Protein AF-A0A168KGT4-F1 (afdb_monomer)

Mean predicted aligned error: 12.75 Å

Structure (mmCIF, N/CA/C/O backbone):
data_AF-A0A168KGT4-F1
#
_entry.id   AF-A0A168KGT4-F1
#
loop_
_atom_site.group_PDB
_atom_site.id
_atom_site.type_symbol
_atom_site.label_atom_id
_atom_site.label_alt_id
_atom_site.label_comp_id
_atom_site.label_asym_id
_atom_site.label_entity_id
_atom_site.label_seq_id
_atom_site.pdbx_PDB_ins_code
_atom_site.Cartn_x
_atom_site.Cartn_y
_atom_site.Cartn_z
_atom_site.occupancy
_atom_site.B_iso_or_equiv
_atom_site.auth_seq_id
_atom_site.auth_comp_id
_atom_site.auth_asym_id
_atom_site.auth_atom_id
_atom_site.pdbx_PDB_model_num
ATOM 1 N N . GLY A 1 1 ? -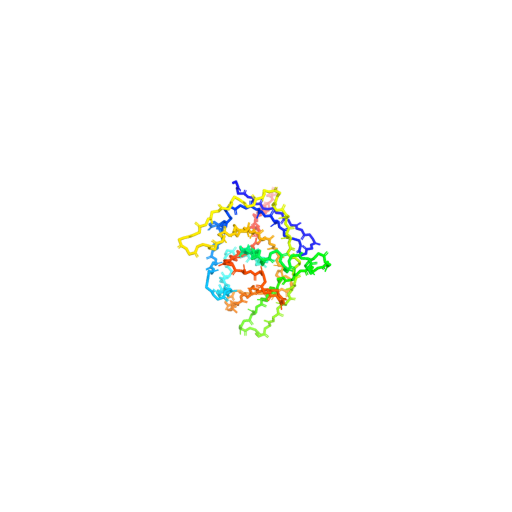4.868 10.288 -18.161 1.00 28.41 1 GLY A N 1
ATOM 2 C CA . GLY A 1 1 ? -6.297 10.058 -17.859 1.00 28.41 1 GLY A CA 1
ATOM 3 C C . GLY A 1 1 ? -6.396 9.292 -16.558 1.00 28.41 1 GLY A C 1
ATOM 4 O O . GLY A 1 1 ? -5.625 8.364 -16.376 1.00 28.41 1 GLY A O 1
ATOM 5 N N . ILE A 1 2 ? -7.259 9.715 -15.634 1.00 35.31 2 ILE A N 1
ATOM 6 C CA . ILE A 1 2 ? -7.333 9.161 -14.273 1.00 35.31 2 ILE A CA 1
ATOM 7 C C . ILE A 1 2 ? -8.289 7.963 -14.275 1.00 35.31 2 ILE A C 1
ATOM 9 O O . ILE A 1 2 ? -9.488 8.133 -14.490 1.00 35.31 2 ILE A O 1
ATOM 13 N N . LEU A 1 3 ? -7.768 6.758 -14.033 1.00 43.50 3 LEU A N 1
ATOM 14 C CA . LEU A 1 3 ? -8.582 5.555 -13.853 1.00 43.50 3 LEU A CA 1
ATOM 1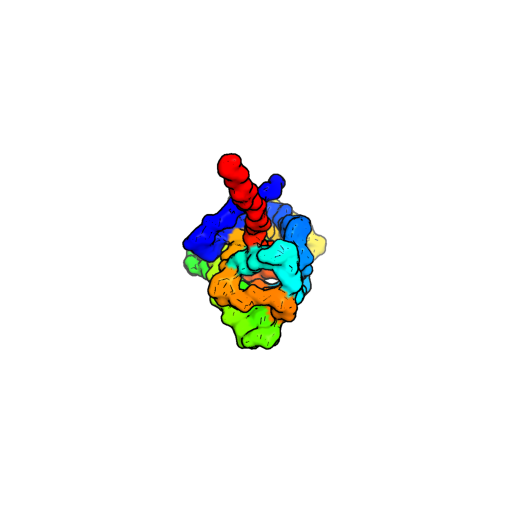5 C C . LEU A 1 3 ? -9.024 5.470 -12.382 1.00 43.50 3 LEU A C 1
ATOM 17 O O . LEU A 1 3 ? -8.272 5.017 -11.522 1.00 43.50 3 LEU A O 1
ATOM 21 N N . GLN A 1 4 ? -10.239 5.924 -12.073 1.00 39.28 4 GLN A N 1
ATOM 22 C CA . GLN A 1 4 ? -10.875 5.613 -10.792 1.00 39.28 4 GLN A CA 1
ATOM 23 C C . GLN A 1 4 ? -11.760 4.374 -10.951 1.00 39.28 4 GLN A C 1
ATOM 25 O O . GLN A 1 4 ? -12.562 4.308 -11.880 1.00 39.28 4 GLN A O 1
ATOM 30 N N . ARG A 1 5 ? -11.679 3.464 -9.967 1.00 40.59 5 ARG A N 1
ATOM 31 C CA . ARG A 1 5 ? -12.635 2.374 -9.689 1.00 40.59 5 ARG A CA 1
ATOM 32 C C . ARG A 1 5 ? -12.518 1.098 -10.549 1.00 40.59 5 ARG A C 1
ATOM 34 O O . ARG A 1 5 ? -13.159 0.972 -11.583 1.00 40.59 5 ARG A O 1
ATOM 41 N N . TRP A 1 6 ? -11.815 0.099 -10.008 1.00 46.12 6 TRP A N 1
ATOM 42 C CA . TRP A 1 6 ? -12.003 -1.329 -10.306 1.00 46.12 6 TRP A CA 1
ATOM 43 C C . TRP A 1 6 ? -11.806 -2.133 -9.018 1.00 46.12 6 TRP A C 1
ATOM 45 O O . TRP A 1 6 ? -10.828 -1.923 -8.307 1.00 46.12 6 TRP A O 1
ATOM 55 N N . THR A 1 7 ? -12.730 -3.044 -8.716 1.00 36.28 7 THR A N 1
ATOM 56 C CA . THR A 1 7 ? -12.598 -4.031 -7.635 1.00 36.28 7 THR A CA 1
ATOM 57 C C . THR A 1 7 ? -12.318 -5.387 -8.274 1.00 36.28 7 THR A C 1
ATOM 59 O O . THR A 1 7 ? -13.234 -6.025 -8.790 1.00 36.28 7 THR A O 1
ATOM 62 N N . SER A 1 8 ? -11.057 -5.815 -8.282 1.00 35.03 8 SER A N 1
ATOM 63 C CA . SER A 1 8 ? -10.691 -7.191 -8.629 1.00 35.03 8 SER A CA 1
ATOM 64 C C . SER A 1 8 ? -10.890 -8.077 -7.398 1.00 35.03 8 SER A C 1
ATOM 66 O O . SER A 1 8 ? -10.344 -7.797 -6.333 1.00 35.03 8 SER A O 1
ATOM 68 N N . CYS A 1 9 ? -11.655 -9.162 -7.529 1.00 34.50 9 CYS A N 1
ATOM 69 C CA . CYS A 1 9 ? -11.806 -10.213 -6.516 1.00 34.50 9 CYS A CA 1
ATOM 70 C C . CYS A 1 9 ? -10.576 -11.149 -6.465 1.00 34.50 9 CYS A C 1
ATOM 72 O O . CYS A 1 9 ? -10.699 -12.370 -6.495 1.00 34.50 9 CYS A O 1
ATOM 74 N N . GLY A 1 10 ? -9.381 -10.558 -6.405 1.00 42.78 10 GLY A N 1
ATOM 75 C CA . GLY A 1 10 ? -8.069 -11.206 -6.379 1.00 42.78 10 GLY A CA 1
ATOM 76 C C . GLY A 1 10 ? -6.956 -10.151 -6.356 1.00 42.78 10 GLY A C 1
ATOM 77 O O . GLY A 1 10 ? -7.215 -9.004 -6.722 1.00 42.78 10 GLY A O 1
ATOM 78 N N . PHE A 1 11 ? -5.732 -10.524 -5.954 1.00 45.66 11 PHE A N 1
ATOM 79 C CA . PHE A 1 11 ? -4.528 -9.664 -5.857 1.00 45.66 11 PHE A CA 1
ATOM 80 C C . PHE A 1 11 ? -4.029 -9.090 -7.211 1.00 45.66 11 PHE A C 1
ATOM 82 O O . PHE A 1 11 ? -2.839 -8.840 -7.388 1.00 45.66 11 PHE A O 1
ATOM 89 N N . GLY A 1 12 ? -4.908 -8.920 -8.198 1.00 50.56 12 GLY A N 1
ATOM 90 C CA . GLY A 1 12 ? -4.593 -8.360 -9.506 1.00 50.56 12 GLY A CA 1
ATOM 91 C C . GLY A 1 12 ? -4.523 -6.838 -9.450 1.00 50.56 12 GLY A C 1
ATOM 92 O O . GLY A 1 12 ? -5.447 -6.193 -8.951 1.00 50.56 12 GLY A O 1
ATOM 93 N N . GLY A 1 13 ? -3.430 -6.284 -9.974 1.00 54.69 13 GLY A N 1
ATOM 94 C CA . GLY A 1 13 ? -3.284 -4.854 -10.212 1.00 54.69 13 GLY A CA 1
ATOM 95 C C . GLY A 1 13 ? -3.145 -4.525 -11.690 1.00 54.69 13 GLY A C 1
ATOM 96 O O . GLY A 1 13 ? -2.983 -5.414 -12.525 1.00 54.69 13 GLY A O 1
ATOM 97 N N . ILE A 1 14 ? -3.262 -3.241 -12.016 1.00 62.56 14 ILE A N 1
ATOM 98 C CA . ILE A 1 14 ? -3.115 -2.747 -13.390 1.00 62.56 14 ILE A CA 1
ATOM 99 C C . ILE A 1 14 ? -1.656 -2.372 -13.620 1.00 62.56 14 ILE A C 1
ATOM 101 O O . ILE A 1 14 ? -1.075 -1.697 -12.774 1.00 62.56 14 ILE A O 1
ATOM 105 N N . TYR A 1 15 ? -1.119 -2.782 -14.770 1.00 57.25 15 TYR A N 1
ATOM 106 C CA . TYR A 1 15 ? 0.211 -2.414 -15.245 1.00 57.25 15 TYR A CA 1
ATOM 107 C C . TYR A 1 15 ? 0.095 -1.309 -16.292 1.00 57.25 15 TYR A C 1
ATOM 109 O O . TYR A 1 15 ? -0.607 -1.477 -17.291 1.00 57.25 15 TYR A O 1
ATOM 117 N N . LEU A 1 16 ? 0.777 -0.188 -16.069 1.00 61.66 16 LEU A N 1
ATOM 118 C CA . LEU A 1 16 ? 0.949 0.872 -17.067 1.00 61.66 16 LEU A CA 1
ATOM 119 C C . LEU A 1 16 ? 2.444 1.012 -17.368 1.00 61.66 16 LEU A C 1
ATOM 121 O O . LEU A 1 16 ? 3.238 1.026 -16.430 1.00 61.66 16 LEU A O 1
ATOM 125 N N . ASN A 1 17 ? 2.802 1.077 -18.653 1.00 54.50 17 ASN A N 1
ATOM 126 C CA . ASN A 1 17 ? 4.161 1.349 -19.136 1.00 54.50 17 ASN A CA 1
ATOM 127 C C . ASN A 1 17 ? 4.256 2.824 -19.585 1.00 54.50 17 ASN A C 1
ATOM 129 O O . ASN A 1 17 ? 3.316 3.321 -20.214 1.00 54.50 17 ASN A O 1
ATOM 133 N N . GLY A 1 18 ? 5.357 3.512 -19.264 1.00 57.22 18 GLY A N 1
ATOM 134 C CA . GLY A 1 18 ? 5.643 4.909 -19.633 1.00 57.22 18 GLY A CA 1
ATOM 135 C C . GLY A 1 18 ? 5.999 5.799 -18.432 1.00 57.22 18 GLY A C 1
ATOM 136 O O . GLY A 1 18 ? 6.270 5.284 -17.350 1.00 57.22 18 GLY A O 1
ATOM 137 N N . ASN A 1 19 ? 5.960 7.133 -18.595 1.00 62.28 19 ASN A N 1
ATOM 138 C CA . ASN A 1 19 ? 6.158 8.114 -17.507 1.00 62.28 19 ASN A CA 1
ATOM 139 C C . ASN A 1 19 ? 5.036 8.008 -16.461 1.00 62.28 19 ASN A C 1
ATOM 141 O O . ASN A 1 19 ? 4.062 8.765 -16.468 1.00 62.28 19 ASN A O 1
ATOM 145 N N . CYS A 1 20 ? 5.159 7.018 -15.586 1.00 68.94 20 CYS A N 1
ATOM 146 C CA . CYS A 1 20 ? 4.185 6.694 -14.566 1.00 68.94 20 CYS A CA 1
ATOM 147 C C . CYS A 1 20 ? 4.564 7.396 -13.264 1.00 68.94 20 CYS A C 1
ATOM 149 O O . CYS A 1 20 ? 5.592 7.081 -12.669 1.00 68.94 20 CYS A O 1
ATOM 151 N N . ASP A 1 21 ? 3.710 8.304 -12.798 1.00 80.56 21 ASP A N 1
ATOM 152 C CA . ASP A 1 21 ? 3.782 8.826 -11.434 1.00 80.56 21 ASP A CA 1
ATOM 153 C C . ASP A 1 21 ? 2.560 8.378 -10.623 1.00 80.56 21 ASP A C 1
ATOM 155 O O . ASP A 1 21 ? 1.505 8.029 -11.165 1.00 80.56 21 ASP A O 1
ATOM 159 N N . ILE A 1 22 ? 2.711 8.380 -9.302 1.00 84.31 22 ILE A N 1
ATOM 160 C CA . ILE A 1 22 ? 1.625 8.127 -8.365 1.00 84.31 22 ILE A CA 1
ATOM 161 C C . ILE A 1 22 ? 0.575 9.237 -8.520 1.00 84.31 22 ILE A C 1
ATOM 163 O O . ILE A 1 22 ? 0.912 10.414 -8.386 1.00 84.31 22 ILE A O 1
ATOM 167 N N . PRO A 1 23 ? -0.706 8.897 -8.753 1.00 84.50 23 PRO A N 1
ATOM 168 C CA . PRO A 1 23 ? -1.758 9.899 -8.858 1.00 84.50 23 PRO A CA 1
ATOM 169 C C . PRO A 1 23 ? -1.873 10.786 -7.606 1.00 84.50 23 PRO A C 1
ATOM 171 O O . PRO A 1 23 ? -1.800 10.298 -6.481 1.00 84.50 23 PRO A O 1
ATOM 174 N N . GLU A 1 24 ? -2.169 12.075 -7.782 1.00 85.62 24 GLU A N 1
ATOM 175 C CA . GLU A 1 24 ? -2.200 13.069 -6.687 1.00 85.62 24 GLU A CA 1
ATOM 176 C C . GLU A 1 24 ? -3.221 12.775 -5.568 1.00 85.62 24 GLU A C 1
ATOM 178 O O . GLU A 1 24 ? -3.125 13.304 -4.463 1.00 85.62 24 GLU A O 1
ATOM 183 N N . TRP A 1 25 ? -4.223 11.928 -5.823 1.00 84.94 25 TRP A N 1
ATOM 184 C CA . TRP A 1 25 ? -5.231 11.552 -4.824 1.00 84.94 25 TRP A CA 1
ATOM 185 C C . TRP A 1 25 ? -4.736 10.505 -3.805 1.00 84.94 25 TRP A C 1
ATOM 187 O O . TRP A 1 25 ? -5.430 10.221 -2.817 1.00 84.94 25 TRP A O 1
ATOM 197 N N . PHE A 1 26 ? -3.537 9.948 -4.003 1.00 89.12 26 PHE A N 1
ATOM 198 C CA . PHE A 1 26 ? -2.820 9.199 -2.975 1.00 89.12 26 PHE A CA 1
ATOM 199 C C . PHE A 1 26 ? -2.242 10.174 -1.950 1.00 89.12 26 PHE A C 1
ATOM 201 O O . PHE A 1 26 ? -1.383 10.992 -2.257 1.00 89.12 26 PHE A O 1
ATOM 208 N N . LYS A 1 27 ? -2.725 10.086 -0.709 1.00 88.75 27 LYS A N 1
ATOM 209 C CA . LYS A 1 27 ? -2.344 11.035 0.348 1.00 88.75 27 LYS A CA 1
ATOM 210 C C . LYS A 1 27 ? -1.032 10.682 1.031 1.00 88.75 27 LYS A C 1
ATOM 212 O O . LYS A 1 27 ? -0.353 11.566 1.538 1.00 88.75 27 LYS A O 1
ATOM 217 N N . PHE A 1 28 ? -0.711 9.396 1.088 1.00 90.06 28 PHE A N 1
ATOM 218 C CA . PHE A 1 28 ? 0.486 8.902 1.748 1.00 90.06 28 PHE A CA 1
ATOM 219 C C . PHE A 1 28 ? 1.421 8.384 0.673 1.00 90.06 28 PHE A C 1
ATOM 221 O O . PHE A 1 28 ? 1.133 7.361 0.062 1.00 90.06 28 PHE A O 1
ATOM 228 N N . VAL A 1 29 ? 2.500 9.109 0.409 1.00 89.75 29 VAL A N 1
ATOM 229 C CA . VAL A 1 29 ? 3.444 8.783 -0.658 1.00 89.75 29 VAL A CA 1
ATOM 230 C C . VAL A 1 29 ? 4.849 8.786 -0.081 1.00 89.75 29 VAL A C 1
ATOM 232 O O . VAL A 1 29 ? 5.187 9.674 0.698 1.00 89.75 29 VAL A O 1
ATOM 235 N N . SER A 1 30 ? 5.642 7.786 -0.448 1.00 89.44 30 SER A N 1
ATOM 236 C CA . SER A 1 30 ? 7.062 7.712 -0.124 1.00 89.44 30 SER A CA 1
ATOM 237 C C . SER A 1 30 ? 7.855 7.265 -1.345 1.00 89.44 30 SER A C 1
ATOM 239 O O . SER A 1 30 ? 7.508 6.280 -2.001 1.00 89.44 30 SER A O 1
ATOM 241 N N . ASP A 1 31 ? 8.914 8.000 -1.638 1.00 83.44 31 ASP A N 1
ATOM 242 C CA . ASP A 1 31 ? 9.976 7.700 -2.598 1.00 83.44 31 ASP A CA 1
ATOM 243 C C . ASP A 1 31 ? 11.288 7.293 -1.896 1.00 83.44 31 ASP A C 1
ATOM 245 O O . ASP A 1 31 ? 12.279 6.988 -2.555 1.00 83.44 31 ASP A O 1
ATOM 249 N N . VAL A 1 32 ? 11.284 7.230 -0.557 1.00 73.44 32 VAL A N 1
ATOM 250 C CA . VAL A 1 32 ? 12.439 6.884 0.281 1.00 73.44 32 VAL A CA 1
ATOM 251 C C . VAL A 1 32 ? 12.187 5.557 1.007 1.00 73.44 32 VAL A C 1
ATOM 253 O O . VAL A 1 32 ? 11.101 5.299 1.533 1.00 73.44 32 VAL A O 1
ATOM 256 N N . ASP A 1 33 ? 13.194 4.679 1.010 1.00 75.88 33 ASP A N 1
ATOM 257 C CA . ASP A 1 33 ? 13.241 3.387 1.723 1.00 75.88 33 ASP A CA 1
ATOM 258 C C . ASP A 1 33 ? 12.129 2.371 1.395 1.00 75.88 33 ASP A C 1
ATOM 260 O O . ASP A 1 33 ? 12.036 1.317 2.026 1.00 75.88 33 ASP A O 1
ATOM 264 N N . ASN A 1 34 ? 11.289 2.654 0.395 1.00 85.19 34 ASN A N 1
ATOM 265 C CA . ASN A 1 34 ? 10.111 1.868 0.015 1.00 85.19 34 ASN A CA 1
ATOM 266 C C . ASN A 1 34 ? 9.110 1.617 1.155 1.00 85.19 34 ASN A C 1
ATOM 268 O O . ASN A 1 34 ? 8.330 0.656 1.114 1.00 85.19 34 ASN A O 1
ATOM 272 N N . ILE A 1 35 ? 9.135 2.468 2.183 1.00 93.31 35 ILE A N 1
ATOM 273 C CA . ILE A 1 35 ? 8.243 2.375 3.332 1.00 93.31 35 ILE A CA 1
ATOM 274 C C . ILE A 1 35 ? 7.335 3.602 3.362 1.00 93.31 35 ILE A C 1
ATOM 276 O O . ILE A 1 35 ? 7.798 4.739 3.363 1.00 93.31 35 ILE A O 1
ATOM 280 N N . VAL A 1 36 ? 6.030 3.367 3.468 1.00 95.56 36 VAL A N 1
ATOM 281 C CA . VAL A 1 36 ? 5.026 4.394 3.762 1.00 95.56 36 VAL A CA 1
ATOM 282 C C . VAL A 1 36 ? 4.579 4.240 5.214 1.00 95.56 36 VAL A C 1
ATOM 284 O O . VAL A 1 36 ? 4.083 3.178 5.594 1.00 95.56 36 VAL A O 1
ATOM 287 N N . LEU A 1 37 ? 4.735 5.288 6.028 1.00 95.88 37 LEU A N 1
ATOM 288 C CA . LEU A 1 37 ? 4.184 5.362 7.386 1.00 95.88 37 LEU A CA 1
ATOM 289 C C . LEU A 1 37 ? 3.005 6.329 7.438 1.00 95.88 37 LEU A C 1
ATOM 291 O O . LEU A 1 37 ? 3.084 7.439 6.917 1.00 95.88 37 LEU A O 1
ATOM 295 N N . PHE A 1 38 ? 1.945 5.935 8.136 1.00 95.81 38 PHE A N 1
ATOM 296 C CA . PHE A 1 38 ? 0.826 6.822 8.432 1.00 95.81 38 PHE A CA 1
ATOM 297 C C . PHE A 1 38 ? 0.076 6.396 9.695 1.00 95.81 38 PHE A C 1
ATOM 299 O O . PHE A 1 38 ? 0.208 5.272 10.178 1.00 95.81 38 PHE A O 1
ATOM 306 N N . GLU A 1 39 ? -0.730 7.310 10.224 1.00 96.31 39 GLU A N 1
ATOM 307 C CA . GLU A 1 39 ? -1.742 7.006 11.231 1.00 96.31 39 GLU A CA 1
ATOM 308 C C . GLU A 1 39 ? -3.114 6.985 10.557 1.00 96.31 39 GLU A C 1
ATOM 310 O O . GLU A 1 39 ? -3.433 7.865 9.753 1.00 96.31 39 GLU A O 1
ATOM 315 N N . VAL A 1 40 ? -3.925 5.968 10.854 1.00 93.88 40 VAL A N 1
ATOM 316 C CA . VAL A 1 40 ? -5.290 5.882 10.329 1.00 93.88 40 VAL A CA 1
ATOM 317 C C . VAL A 1 40 ? -6.110 7.025 10.936 1.00 93.88 40 VAL A C 1
ATOM 319 O O . VAL A 1 40 ? -6.261 7.065 12.159 1.00 93.88 40 VAL A O 1
ATOM 322 N N . PRO A 1 41 ? -6.686 7.937 10.131 1.00 90.75 41 PRO A N 1
ATOM 323 C CA . PRO A 1 41 ? -7.518 9.011 10.655 1.00 90.75 41 PRO A CA 1
ATOM 324 C C . PRO A 1 41 ? -8.661 8.462 11.514 1.00 90.75 41 PRO A C 1
ATOM 326 O O . PRO A 1 41 ? -9.288 7.456 11.165 1.00 90.75 41 PRO A O 1
ATOM 329 N N . GLN A 1 42 ? -8.959 9.128 12.630 1.00 83.81 42 GLN A N 1
ATOM 330 C CA . GLN A 1 42 ? -10.150 8.814 13.422 1.00 83.81 42 GLN A CA 1
ATOM 331 C C . GLN A 1 42 ? -11.402 8.958 12.546 1.00 83.81 42 GLN A C 1
ATOM 333 O O . GLN A 1 42 ? -11.450 9.868 11.717 1.00 83.81 42 GLN A O 1
ATOM 338 N N . ARG A 1 43 ? -12.374 8.037 12.706 1.00 67.12 43 ARG A N 1
ATOM 339 C CA . ARG A 1 43 ? -13.595 7.895 11.880 1.00 67.12 43 ARG A CA 1
ATOM 340 C C . ARG A 1 43 ? -14.049 9.236 11.297 1.00 67.12 43 ARG A C 1
ATOM 342 O O . ARG A 1 43 ? -14.626 10.070 11.994 1.00 67.12 43 ARG A O 1
ATOM 349 N N . ILE A 1 44 ? -13.810 9.429 10.002 1.00 64.69 44 ILE A N 1
ATOM 350 C CA . ILE A 1 44 ? -14.231 10.642 9.309 1.00 64.69 44 ILE A CA 1
ATOM 351 C C . ILE A 1 44 ? -15.725 10.490 9.020 1.00 64.69 44 ILE A C 1
ATOM 353 O O . ILE A 1 44 ? -16.121 9.690 8.176 1.00 64.69 44 ILE A O 1
ATOM 357 N N . MET A 1 45 ? -16.565 11.264 9.712 1.00 62.03 45 MET A N 1
ATOM 358 C CA . MET A 1 45 ? -18.008 11.356 9.431 1.00 62.03 45 MET A CA 1
ATOM 359 C C . MET A 1 45 ? -18.774 10.023 9.556 1.00 62.03 45 MET A C 1
ATOM 361 O O . MET A 1 45 ? -19.639 9.733 8.735 1.00 62.03 45 MET A O 1
ATOM 365 N N . GLY A 1 46 ? -18.440 9.188 10.547 1.00 70.50 46 GLY A N 1
ATOM 366 C CA . GLY A 1 46 ? -19.153 7.923 10.791 1.00 70.50 46 GLY A CA 1
ATOM 367 C C . GLY A 1 46 ? -18.910 6.826 9.747 1.00 70.50 46 GLY A C 1
ATOM 368 O O . GLY A 1 46 ? -19.624 5.829 9.755 1.00 70.50 46 GLY A O 1
ATOM 369 N N . ARG A 1 47 ? -17.916 6.998 8.870 1.00 81.06 47 ARG A N 1
ATOM 370 C CA . ARG A 1 47 ? -17.561 6.031 7.826 1.00 81.06 47 ARG A CA 1
ATOM 371 C C . ARG A 1 47 ? -16.600 4.966 8.314 1.00 81.06 47 ARG A C 1
ATOM 373 O O . ARG A 1 47 ? -15.667 5.268 9.063 1.00 81.06 47 ARG A O 1
ATOM 380 N N . ASP A 1 48 ? -16.784 3.745 7.831 1.00 85.75 48 ASP A N 1
ATOM 381 C CA . ASP A 1 48 ? -15.881 2.637 8.112 1.00 85.75 48 ASP A CA 1
ATOM 382 C C . ASP A 1 48 ? -14.827 2.488 7.016 1.00 85.75 48 ASP A C 1
ATOM 384 O O . ASP A 1 48 ? -15.110 2.568 5.816 1.00 85.75 48 ASP A O 1
ATOM 388 N N . LEU A 1 49 ? -13.583 2.253 7.441 1.00 90.81 49 LEU A N 1
ATOM 389 C CA . LEU A 1 49 ? -12.485 1.939 6.535 1.00 90.81 49 LEU A CA 1
ATOM 390 C C . LEU A 1 49 ? -12.758 0.569 5.905 1.00 90.81 49 LEU A C 1
ATOM 392 O O . LEU A 1 49 ? -12.855 -0.437 6.610 1.00 90.81 49 LEU A O 1
ATOM 396 N N . LYS A 1 50 ? -12.865 0.530 4.579 1.00 92.56 50 LYS A N 1
ATOM 397 C CA . LYS A 1 50 ? -13.104 -0.682 3.785 1.00 92.56 50 LYS A CA 1
ATOM 398 C C . LYS A 1 50 ? -11.830 -1.312 3.261 1.00 92.56 50 LYS A C 1
ATOM 400 O O . LYS A 1 50 ? -11.812 -2.516 3.029 1.00 92.56 50 LYS A O 1
ATOM 405 N N . GLY A 1 51 ? -10.756 -0.547 3.122 1.00 93.12 51 GLY A N 1
ATOM 406 C CA . GLY A 1 51 ? -9.486 -1.097 2.680 1.00 93.12 51 GLY A CA 1
ATOM 407 C C . GLY A 1 51 ? -8.435 -0.045 2.405 1.00 93.12 51 GLY A C 1
ATOM 408 O O . GLY A 1 51 ? -8.619 1.142 2.673 1.00 93.12 51 GLY A O 1
ATOM 409 N N . LEU A 1 52 ? -7.327 -0.515 1.852 1.00 94.31 52 LEU A N 1
ATOM 410 C CA . LEU A 1 52 ? -6.239 0.311 1.361 1.00 94.31 52 LEU A CA 1
ATOM 411 C C . LEU A 1 52 ? -6.067 0.056 -0.131 1.00 94.31 52 LEU A C 1
ATOM 413 O O . LEU A 1 52 ? -5.918 -1.094 -0.543 1.00 94.31 52 LEU A O 1
ATOM 417 N N . THR A 1 53 ? -6.039 1.121 -0.922 1.00 93.69 53 THR A N 1
ATOM 418 C CA . THR A 1 53 ? -5.516 1.074 -2.287 1.00 93.69 53 THR A CA 1
ATOM 419 C C . THR A 1 53 ? -4.027 1.385 -2.215 1.00 93.69 53 THR A C 1
ATOM 421 O O . THR A 1 53 ? -3.634 2.430 -1.695 1.00 93.69 53 THR A O 1
ATOM 424 N N . ILE A 1 54 ? -3.197 0.471 -2.708 1.00 92.69 54 ILE A N 1
ATOM 425 C CA . ILE A 1 54 ? -1.742 0.608 -2.777 1.00 92.69 54 ILE A CA 1
ATOM 426 C C . ILE A 1 54 ? -1.368 0.766 -4.244 1.00 92.69 54 ILE A C 1
ATOM 428 O O . ILE A 1 54 ? -1.859 0.031 -5.098 1.00 92.69 54 ILE A O 1
ATOM 432 N N . CYS A 1 55 ? -0.497 1.723 -4.525 1.00 91.44 55 CYS A N 1
ATOM 433 C CA . CYS A 1 55 ? 0.054 1.969 -5.844 1.00 91.44 55 CYS A CA 1
ATOM 434 C C . CYS A 1 55 ? 1.565 2.118 -5.722 1.00 91.44 55 CYS A C 1
ATOM 436 O O . CYS A 1 55 ? 2.028 2.749 -4.779 1.00 91.44 55 CYS A O 1
ATOM 438 N N . PHE A 1 56 ? 2.349 1.542 -6.621 1.00 90.38 56 PHE A N 1
ATOM 439 C CA . PHE A 1 56 ? 3.788 1.765 -6.616 1.00 90.38 56 PHE A CA 1
ATOM 440 C C . PHE A 1 56 ? 4.368 1.743 -8.024 1.00 90.38 56 PHE A C 1
ATOM 442 O O . PHE A 1 56 ? 3.890 1.029 -8.904 1.00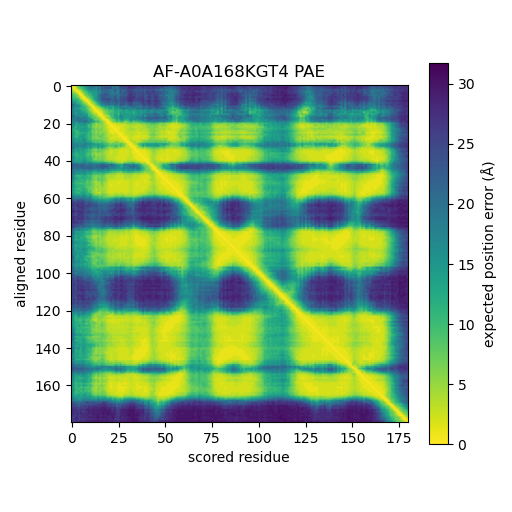 90.38 56 PHE A O 1
ATOM 449 N N . VAL A 1 57 ? 5.412 2.543 -8.211 1.00 87.94 57 VAL A N 1
ATOM 450 C CA . VAL A 1 57 ? 6.233 2.582 -9.418 1.00 87.94 57 VAL A CA 1
ATOM 451 C C . VAL A 1 57 ? 7.447 1.696 -9.190 1.00 87.94 57 VAL A C 1
ATOM 453 O O . VAL A 1 57 ? 8.111 1.805 -8.154 1.00 87.94 57 VAL A O 1
ATOM 456 N N . TYR A 1 58 ? 7.751 0.839 -10.155 1.00 84.69 58 TYR A N 1
ATOM 457 C CA . TYR A 1 58 ? 8.966 0.038 -10.171 1.00 84.69 58 TYR A CA 1
ATOM 458 C C . TYR A 1 58 ? 9.637 0.101 -11.541 1.00 84.69 58 TYR A C 1
ATOM 460 O O . TYR A 1 58 ? 8.967 0.288 -12.554 1.00 84.69 58 TYR A O 1
ATOM 468 N N . SER A 1 59 ? 10.957 -0.051 -11.566 1.00 79.62 59 SER A N 1
ATOM 469 C CA . SER A 1 59 ? 11.723 -0.216 -12.798 1.00 79.62 59 SER A CA 1
ATOM 470 C C . SER A 1 59 ? 12.351 -1.598 -12.867 1.00 79.62 59 SER A C 1
ATOM 472 O O . SER A 1 59 ? 12.606 -2.234 -11.834 1.00 79.62 59 SER A O 1
ATOM 474 N N . ARG A 1 60 ? 12.604 -2.052 -14.095 1.00 73.44 60 ARG A N 1
ATOM 475 C CA . ARG A 1 60 ? 13.435 -3.224 -14.364 1.00 73.44 60 ARG A CA 1
ATOM 476 C C . ARG A 1 60 ? 14.785 -2.765 -14.913 1.00 73.44 60 ARG A C 1
ATOM 478 O O . ARG A 1 60 ? 14.821 -2.002 -15.869 1.00 73.44 60 ARG A O 1
ATOM 485 N N . PHE A 1 61 ? 15.875 -3.240 -14.321 1.00 65.94 61 PHE A N 1
ATOM 486 C CA . PHE A 1 61 ? 17.207 -3.118 -14.905 1.00 65.94 61 PHE A CA 1
ATOM 487 C C . PHE A 1 61 ? 17.356 -4.171 -16.001 1.00 65.94 61 PHE A C 1
ATOM 489 O O . PHE A 1 61 ? 17.171 -5.362 -15.745 1.00 65.94 61 PHE A O 1
ATOM 496 N N . SER A 1 62 ? 17.689 -3.732 -17.214 1.00 56.00 62 SER A N 1
ATOM 497 C CA . SER A 1 62 ? 18.187 -4.624 -18.256 1.00 56.00 62 SER A CA 1
ATOM 498 C C . SER A 1 62 ? 19.639 -4.941 -17.913 1.00 56.00 62 SER A C 1
ATOM 500 O O . SER A 1 62 ? 20.537 -4.135 -18.135 1.00 56.00 62 SER A O 1
ATOM 502 N N . THR A 1 63 ? 19.891 -6.075 -17.266 1.00 51.22 63 THR A N 1
ATOM 503 C CA . THR A 1 63 ? 21.262 -6.564 -17.130 1.00 51.22 63 THR A CA 1
ATOM 504 C C . THR A 1 63 ? 21.779 -6.929 -18.523 1.00 51.22 63 THR A C 1
ATOM 506 O O . THR A 1 63 ? 21.051 -7.559 -19.291 1.00 51.22 63 THR A O 1
ATOM 509 N N . SER A 1 64 ? 23.020 -6.526 -18.832 1.00 52.00 64 SER A N 1
ATOM 510 C CA . SER A 1 64 ? 23.791 -6.851 -20.047 1.00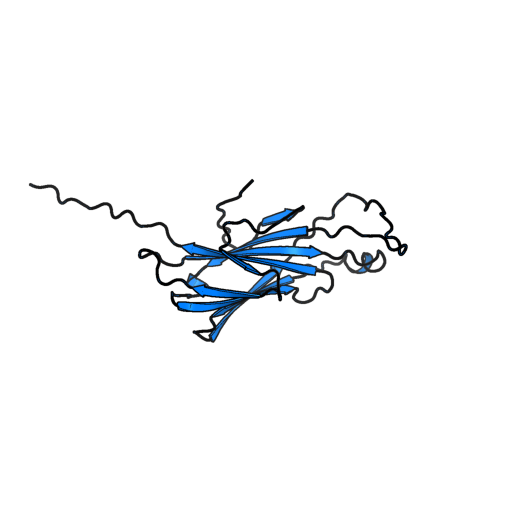 52.00 64 SER A CA 1
ATOM 511 C C . SER A 1 64 ? 23.355 -8.160 -20.724 1.00 52.00 64 SER A C 1
ATOM 513 O O . SER A 1 64 ? 23.116 -9.167 -20.052 1.00 52.00 64 SER A O 1
ATOM 515 N N . SER A 1 65 ? 23.313 -8.156 -22.061 1.00 52.72 65 SER A N 1
ATOM 516 C CA . SER A 1 65 ? 22.881 -9.249 -22.954 1.00 52.72 65 SER A CA 1
ATOM 517 C C . SER A 1 65 ? 23.378 -10.663 -22.593 1.00 52.72 65 SER A C 1
ATOM 519 O O . SER A 1 65 ? 22.748 -11.645 -22.989 1.00 52.72 65 SER A O 1
ATOM 521 N N . TYR A 1 66 ? 24.442 -10.787 -21.793 1.00 46.44 66 TYR A N 1
ATOM 522 C CA . TYR A 1 66 ? 24.948 -12.043 -21.239 1.00 46.44 66 TYR A CA 1
ATOM 523 C C . TYR A 1 66 ? 24.024 -12.703 -20.189 1.00 46.44 66 TYR A C 1
ATOM 525 O O . TYR A 1 66 ? 23.909 -13.926 -20.157 1.00 46.44 66 TYR A O 1
ATOM 533 N N . TRP A 1 67 ? 23.311 -11.925 -19.365 1.00 48.41 67 TRP A N 1
ATOM 534 C CA . TRP A 1 67 ? 22.352 -12.440 -18.367 1.00 48.41 67 TRP A CA 1
ATOM 535 C C . TRP A 1 67 ? 20.934 -12.609 -18.928 1.00 48.41 67 TRP A C 1
ATOM 537 O O . TRP A 1 67 ? 20.152 -13.414 -18.422 1.00 48.41 67 TRP A O 1
ATOM 547 N N . ARG A 1 68 ? 20.634 -11.945 -20.052 1.00 45.81 68 ARG A N 1
ATOM 548 C CA . ARG A 1 68 ? 19.354 -12.040 -20.773 1.00 45.81 68 ARG A CA 1
ATOM 549 C C . ARG A 1 68 ? 19.025 -13.464 -21.254 1.00 45.81 68 ARG A C 1
ATOM 551 O O . ARG A 1 68 ? 17.853 -13.784 -21.437 1.00 45.81 68 ARG A O 1
ATOM 558 N N . TYR A 1 69 ? 20.033 -14.324 -21.432 1.00 45.34 69 TYR A N 1
ATOM 559 C CA . TYR A 1 69 ? 19.853 -15.735 -21.808 1.00 45.34 69 TYR A CA 1
ATOM 560 C C . TYR A 1 69 ? 19.493 -16.660 -20.635 1.00 45.34 69 TYR A C 1
ATOM 562 O O . TYR A 1 69 ? 18.846 -17.677 -20.865 1.00 45.34 69 TYR A O 1
ATOM 570 N N . LEU A 1 70 ? 19.855 -16.314 -19.394 1.00 49.34 70 LEU A N 1
ATOM 571 C CA . LEU A 1 70 ? 19.492 -17.092 -18.199 1.00 49.34 70 LEU A CA 1
ATOM 572 C C . LEU A 1 70 ? 18.104 -16.705 -17.647 1.00 49.34 70 LEU A C 1
ATOM 574 O O . LEU A 1 70 ? 17.472 -17.495 -16.957 1.00 49.34 70 LEU A O 1
ATOM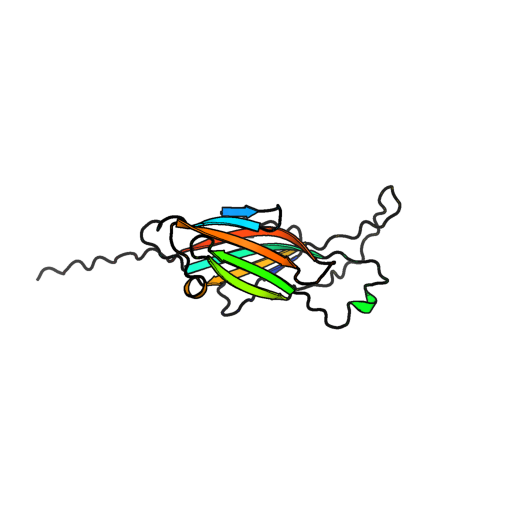 578 N N . GLU A 1 71 ? 17.601 -15.512 -17.981 1.00 52.06 71 GLU A N 1
ATOM 579 C CA . GLU A 1 71 ? 16.325 -14.956 -17.490 1.00 52.06 71 GLU A CA 1
ATOM 580 C C . GLU A 1 71 ? 15.070 -15.390 -18.283 1.00 52.06 71 GLU A C 1
ATOM 582 O O . GLU A 1 71 ? 13.957 -14.977 -17.954 1.00 52.06 71 GLU A O 1
ATOM 587 N N . LEU A 1 72 ? 15.213 -16.200 -19.339 1.00 48.06 72 LEU A N 1
ATOM 588 C CA . LEU A 1 72 ? 14.087 -16.658 -20.175 1.00 48.06 72 LEU A CA 1
ATOM 589 C C . LEU A 1 72 ? 13.361 -17.894 -19.624 1.00 48.06 72 LEU A C 1
ATOM 591 O O . LEU A 1 72 ? 12.289 -18.233 -20.124 1.00 48.06 72 LEU A O 1
ATOM 595 N N . GLU A 1 73 ? 13.899 -18.537 -18.591 1.00 45.16 73 GLU A N 1
ATOM 596 C CA . GLU A 1 73 ? 13.238 -19.642 -17.899 1.00 45.16 73 GLU A CA 1
ATOM 597 C C . GLU A 1 73 ? 12.426 -19.084 -16.719 1.00 45.16 73 GLU A C 1
ATOM 599 O O . GLU A 1 73 ? 12.917 -18.954 -15.602 1.00 45.16 73 GLU A O 1
ATOM 604 N N . ASP A 1 74 ? 11.183 -18.679 -16.999 1.00 49.00 74 ASP A N 1
ATOM 605 C CA . ASP A 1 74 ? 10.057 -18.571 -16.054 1.00 49.00 74 ASP A CA 1
ATOM 606 C C . ASP A 1 74 ? 10.274 -17.826 -14.721 1.00 49.00 74 ASP A C 1
ATOM 608 O O . ASP A 1 74 ? 9.508 -18.016 -13.769 1.00 49.00 74 ASP A O 1
ATOM 612 N N . SER A 1 75 ? 11.256 -16.926 -14.628 1.00 51.81 75 SER A N 1
ATOM 613 C CA . SER A 1 75 ? 11.482 -16.113 -13.430 1.00 51.81 75 SER A CA 1
ATOM 614 C C . SER A 1 75 ? 10.423 -15.008 -13.329 1.00 51.81 75 SER A C 1
ATOM 616 O O . SER A 1 75 ? 10.654 -13.827 -13.583 1.00 51.81 75 SER A O 1
ATOM 618 N N . GLN A 1 76 ? 9.213 -15.409 -12.929 1.00 56.53 76 GLN A N 1
ATOM 619 C CA . GLN A 1 76 ? 8.179 -14.535 -12.385 1.00 56.53 76 GLN A CA 1
ATOM 620 C C . GLN A 1 76 ? 8.697 -13.984 -11.061 1.00 56.53 76 GLN A C 1
ATOM 622 O O . GLN A 1 76 ? 8.408 -14.510 -9.985 1.00 56.53 76 GLN A O 1
ATOM 627 N N . GLY A 1 77 ? 9.537 -12.957 -11.127 1.00 66.69 77 GLY A N 1
ATOM 628 C CA . GLY A 1 77 ? 9.991 -12.323 -9.910 1.00 66.69 77 GLY A CA 1
ATOM 629 C C . GLY A 1 77 ? 8.797 -11.743 -9.142 1.00 66.69 77 GLY A C 1
ATOM 630 O O . GLY A 1 77 ? 7.765 -11.360 -9.708 1.00 66.69 77 GLY A O 1
ATOM 631 N N . LEU A 1 78 ? 8.934 -11.725 -7.821 1.00 79.75 78 LEU A N 1
ATOM 632 C CA . LEU A 1 78 ? 7.870 -11.324 -6.914 1.00 79.75 78 LEU A CA 1
ATOM 633 C C . LEU A 1 78 ? 8.209 -9.989 -6.257 1.00 79.75 78 LEU A C 1
ATOM 635 O O . LEU A 1 78 ? 9.345 -9.753 -5.839 1.00 79.75 78 LEU A O 1
ATOM 639 N N . ILE A 1 79 ? 7.200 -9.136 -6.125 1.00 85.44 79 ILE A N 1
ATOM 640 C CA . ILE A 1 79 ? 7.239 -7.961 -5.257 1.00 85.44 79 ILE A CA 1
ATOM 641 C C . ILE A 1 79 ? 6.405 -8.287 -4.021 1.00 85.44 79 ILE A C 1
ATOM 643 O O . ILE A 1 79 ? 5.212 -8.586 -4.111 1.00 85.44 79 ILE A O 1
ATOM 647 N N . GLY A 1 80 ? 7.055 -8.263 -2.863 1.00 89.38 80 GLY A N 1
ATOM 648 C CA . GLY A 1 80 ? 6.424 -8.413 -1.563 1.00 89.38 80 GLY A CA 1
ATOM 649 C C . GLY A 1 80 ? 5.811 -7.095 -1.097 1.00 89.38 80 GLY A C 1
ATOM 650 O O . GLY A 1 80 ? 6.447 -6.042 -1.150 1.00 89.38 80 GLY A O 1
ATOM 651 N N . ILE A 1 81 ? 4.580 -7.165 -0.594 1.00 92.06 81 ILE A N 1
ATOM 652 C CA . ILE A 1 81 ? 3.877 -6.074 0.082 1.00 92.06 81 ILE A CA 1
ATOM 653 C C . ILE A 1 81 ? 3.620 -6.520 1.520 1.00 92.06 81 ILE A C 1
ATOM 655 O O . ILE A 1 81 ? 2.938 -7.519 1.770 1.00 92.06 81 ILE A O 1
ATOM 659 N N . ILE A 1 82 ? 4.160 -5.769 2.477 1.00 94.38 82 ILE A N 1
ATOM 660 C CA . ILE A 1 82 ? 4.006 -6.035 3.906 1.00 94.38 82 ILE A CA 1
ATOM 661 C C . ILE A 1 82 ? 3.292 -4.854 4.548 1.00 94.38 82 ILE A C 1
ATOM 663 O O . ILE A 1 82 ? 3.863 -3.771 4.651 1.00 94.38 82 ILE A O 1
ATOM 667 N N . VAL A 1 83 ? 2.071 -5.078 5.033 1.00 96.50 83 VAL A N 1
ATOM 668 C CA . VAL A 1 83 ? 1.305 -4.096 5.811 1.00 96.50 83 VAL A CA 1
ATOM 669 C C . VAL A 1 83 ? 1.407 -4.461 7.284 1.00 96.50 83 VAL A C 1
ATOM 671 O O . VAL A 1 83 ? 0.975 -5.541 7.678 1.00 96.50 83 VAL A O 1
ATOM 674 N N . ARG A 1 84 ? 1.967 -3.576 8.108 1.00 97.50 84 ARG A N 1
ATOM 675 C CA . ARG A 1 84 ? 2.101 -3.760 9.557 1.00 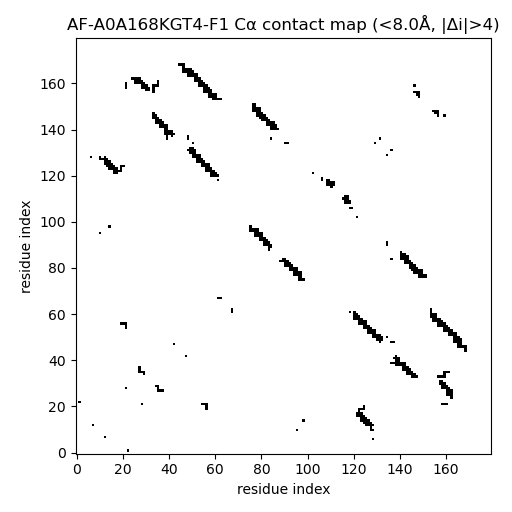97.50 84 ARG A CA 1
ATOM 676 C C . ARG A 1 84 ? 1.239 -2.756 10.297 1.00 97.50 84 ARG A C 1
ATOM 678 O O . ARG A 1 84 ? 1.351 -1.557 10.067 1.00 97.50 84 ARG A O 1
ATOM 685 N N . ASN A 1 85 ? 0.444 -3.241 11.238 1.00 97.25 85 ASN A N 1
ATOM 686 C CA . ASN A 1 85 ? -0.154 -2.408 12.267 1.00 97.25 85 ASN A CA 1
ATOM 687 C C . ASN A 1 85 ? 0.791 -2.394 13.472 1.00 97.25 85 ASN A C 1
ATOM 689 O O . ASN A 1 85 ? 0.918 -3.385 14.190 1.00 97.25 85 ASN A O 1
ATOM 693 N N . LEU A 1 86 ? 1.470 -1.272 13.676 1.00 97.12 86 LEU A N 1
ATOM 694 C CA . LEU A 1 86 ? 2.460 -1.090 14.734 1.00 97.12 86 LEU A CA 1
ATOM 695 C C . LEU A 1 86 ? 1.805 -0.958 16.113 1.00 97.12 86 LEU A C 1
ATOM 697 O O . LEU A 1 86 ? 2.403 -1.362 17.106 1.00 97.12 86 LEU A O 1
ATOM 701 N N . THR A 1 87 ? 0.574 -0.440 16.178 1.00 96.75 87 THR A N 1
ATOM 702 C CA . THR A 1 87 ? -0.197 -0.333 17.426 1.00 96.75 87 THR A CA 1
ATOM 703 C C . THR A 1 87 ? -0.623 -1.711 17.931 1.00 96.75 87 THR A C 1
ATOM 705 O O . THR A 1 87 ? -0.462 -2.021 19.108 1.00 96.75 87 THR A O 1
ATOM 708 N N . LYS A 1 88 ? -1.143 -2.558 17.036 1.00 95.38 88 LYS A N 1
ATOM 709 C CA . LYS A 1 88 ? -1.675 -3.894 17.363 1.00 95.38 88 LYS A CA 1
ATOM 710 C C . LYS A 1 88 ? -0.658 -5.027 17.202 1.00 95.38 88 LYS A C 1
ATOM 712 O O . LYS A 1 88 ? -0.985 -6.169 17.502 1.00 95.38 88 LYS A O 1
ATOM 717 N N . GLN A 1 89 ? 0.546 -4.725 16.716 1.00 95.50 89 GLN A N 1
ATOM 718 C CA . GLN A 1 89 ? 1.603 -5.696 16.406 1.00 95.50 89 GLN A CA 1
ATOM 719 C C . GLN A 1 89 ? 1.154 -6.817 15.450 1.00 95.50 89 GLN A C 1
ATOM 721 O O . GLN A 1 89 ? 1.566 -7.968 15.579 1.00 95.50 89 GLN A O 1
ATOM 726 N N . THR A 1 90 ? 0.315 -6.489 14.466 1.00 95.00 90 THR A N 1
ATOM 727 C CA . THR A 1 90 ? -0.121 -7.435 13.427 1.00 95.00 90 THR A CA 1
ATOM 728 C C . THR A 1 90 ? 0.532 -7.116 12.088 1.00 95.00 90 THR A C 1
ATOM 730 O O . THR A 1 90 ? 0.933 -5.979 11.829 1.00 95.00 90 THR A O 1
ATOM 733 N N . ALA A 1 91 ? 0.647 -8.119 11.217 1.00 94.94 91 ALA A N 1
ATOM 734 C CA . ALA A 1 91 ? 1.174 -7.936 9.873 1.00 94.94 91 ALA A CA 1
ATOM 735 C C . ALA A 1 91 ? 0.438 -8.815 8.858 1.00 94.94 91 ALA A C 1
ATOM 737 O O . ALA A 1 91 ? 0.149 -9.979 9.131 1.00 94.94 91 ALA A O 1
ATOM 738 N N . LEU A 1 92 ? 0.185 -8.257 7.676 1.00 94.06 92 LEU A N 1
ATOM 739 C CA . LEU A 1 92 ? -0.217 -8.987 6.482 1.00 94.06 92 LEU A CA 1
ATOM 740 C C . LEU A 1 92 ? 0.952 -8.977 5.498 1.00 94.06 92 LEU A C 1
ATOM 742 O O . LEU A 1 92 ? 1.517 -7.920 5.219 1.00 94.06 92 LEU A O 1
ATOM 746 N N . HIS A 1 93 ? 1.283 -10.145 4.959 1.00 92.44 93 HIS A N 1
ATOM 747 C CA . HIS A 1 93 ? 2.279 -10.301 3.910 1.00 92.44 93 HIS A CA 1
ATOM 748 C C . HIS A 1 93 ? 1.603 -10.879 2.672 1.00 92.44 93 HIS A C 1
ATOM 750 O O . HIS A 1 93 ? 0.921 -11.899 2.758 1.00 92.44 93 HIS A O 1
ATOM 756 N N . THR A 1 94 ? 1.786 -10.224 1.532 1.00 89.00 94 THR A N 1
ATOM 757 C CA . THR A 1 94 ? 1.352 -10.737 0.235 1.00 89.00 94 THR A CA 1
ATOM 758 C C . THR A 1 94 ? 2.444 -10.520 -0.800 1.00 89.00 94 THR A C 1
ATOM 760 O O . THR A 1 94 ? 3.313 -9.668 -0.621 1.00 89.00 94 THR A O 1
ATOM 763 N N . LYS A 1 95 ? 2.412 -11.312 -1.866 1.00 86.06 95 LYS A N 1
ATOM 764 C CA . LYS A 1 95 ? 3.374 -11.260 -2.962 1.00 86.06 95 LYS A CA 1
ATOM 765 C C . LYS A 1 95 ? 2.619 -11.165 -4.271 1.00 86.06 95 LYS A C 1
ATOM 767 O O . LYS A 1 95 ? 1.590 -11.819 -4.438 1.00 86.06 95 LYS A O 1
ATOM 772 N N . ILE A 1 96 ? 3.151 -10.382 -5.192 1.00 82.19 96 ILE A N 1
ATOM 773 C CA . ILE A 1 96 ? 2.605 -10.241 -6.537 1.00 82.19 96 ILE A CA 1
ATOM 774 C C . ILE A 1 96 ? 3.691 -10.536 -7.561 1.00 82.19 96 ILE A C 1
ATOM 776 O O . ILE A 1 96 ? 4.837 -10.126 -7.387 1.00 82.19 96 ILE A O 1
ATOM 780 N N . ALA A 1 97 ? 3.330 -11.242 -8.627 1.00 77.88 97 ALA A N 1
ATOM 781 C CA . ALA A 1 97 ? 4.187 -11.334 -9.800 1.00 77.88 97 ALA A CA 1
ATOM 782 C C . ALA A 1 97 ? 4.222 -9.962 -10.479 1.00 77.88 97 ALA A C 1
ATOM 784 O O . ALA A 1 97 ? 3.174 -9.334 -10.655 1.00 77.88 97 ALA A O 1
ATOM 785 N N . PHE A 1 98 ? 5.401 -9.465 -10.847 1.00 70.12 98 PHE A N 1
ATOM 786 C CA . PHE A 1 98 ? 5.460 -8.289 -11.712 1.00 70.12 98 PHE A CA 1
ATOM 787 C C . PHE A 1 98 ? 5.323 -8.709 -13.173 1.00 70.12 98 PHE A C 1
ATOM 789 O O . PHE A 1 98 ? 5.843 -9.740 -13.597 1.00 70.12 98 PHE A O 1
ATOM 796 N N . ALA A 1 99 ? 4.621 -7.893 -13.955 1.00 63.91 99 ALA A N 1
ATOM 797 C CA . ALA A 1 99 ? 4.639 -8.032 -15.397 1.00 63.91 99 ALA A CA 1
ATOM 798 C C . ALA A 1 99 ? 5.912 -7.373 -15.937 1.00 63.91 99 ALA A C 1
ATOM 800 O O . ALA A 1 99 ? 6.318 -6.306 -15.472 1.00 63.91 99 ALA A O 1
ATOM 801 N N . SER A 1 100 ? 6.517 -8.008 -16.934 1.00 60.50 100 SER A N 1
ATOM 802 C CA . SER A 1 100 ? 7.528 -7.401 -17.789 1.00 60.50 100 SER A CA 1
ATOM 803 C C . SER A 1 100 ? 7.006 -7.522 -19.211 1.00 60.50 100 SER A C 1
ATOM 805 O O . SER A 1 100 ? 6.934 -8.616 -19.770 1.00 60.50 100 SER A O 1
ATOM 807 N N . LEU A 1 101 ? 6.548 -6.403 -19.761 1.00 54.31 101 LEU A N 1
ATOM 808 C CA . LEU A 1 101 ? 6.245 -6.317 -21.181 1.00 54.31 101 LEU A CA 1
ATOM 809 C C . LEU A 1 101 ? 7.574 -6.047 -21.868 1.00 54.31 101 LEU A C 1
ATOM 811 O O . LEU A 1 101 ? 8.197 -5.033 -21.586 1.00 54.31 101 LEU A O 1
ATOM 815 N N . LYS A 1 102 ? 8.023 -6.956 -22.739 1.00 50.56 102 LYS A N 1
ATOM 816 C CA . LYS A 1 102 ? 9.169 -6.670 -23.607 1.00 50.56 102 LYS A CA 1
ATOM 817 C C . LYS A 1 102 ? 8.824 -5.412 -24.395 1.00 50.56 102 LYS A C 1
ATOM 819 O O . LYS A 1 102 ? 7.914 -5.466 -25.226 1.00 50.56 102 LYS A O 1
ATOM 824 N N . SER A 1 103 ? 9.512 -4.303 -24.135 1.00 46.91 103 SER A N 1
ATOM 825 C CA . SER A 1 103 ? 9.487 -3.206 -25.087 1.00 46.91 103 SER A CA 1
ATOM 826 C C . SER A 1 103 ? 10.060 -3.750 -26.395 1.00 46.91 103 SER A C 1
ATOM 828 O O . SER A 1 103 ? 11.151 -4.316 -26.422 1.00 46.91 103 SER A O 1
ATOM 830 N N . SER A 1 104 ? 9.276 -3.702 -27.469 1.00 44.22 104 SER A N 1
ATOM 831 C CA . SER A 1 104 ? 9.706 -4.157 -28.795 1.00 44.22 104 SER A CA 1
ATOM 832 C C . SER A 1 104 ? 10.610 -3.143 -29.493 1.00 44.22 104 SER A C 1
ATOM 834 O O . SER A 1 104 ? 10.986 -3.367 -30.639 1.00 44.22 104 SER A O 1
ATOM 836 N N . SER A 1 105 ? 10.890 -2.004 -28.859 1.00 47.72 105 SER A N 1
ATOM 837 C CA . SER A 1 105 ? 11.860 -1.044 -29.363 1.00 47.72 105 SER A CA 1
ATOM 838 C C . SER A 1 105 ? 13.250 -1.532 -28.986 1.00 47.72 105 SER A C 1
ATOM 840 O O . SER A 1 105 ? 13.554 -1.668 -27.800 1.00 47.72 105 SER A O 1
ATOM 842 N N . GLU A 1 106 ? 14.076 -1.804 -29.992 1.00 48.38 106 GLU A N 1
ATOM 843 C CA . GLU A 1 106 ? 15.516 -1.899 -29.774 1.00 48.38 106 GLU A CA 1
ATOM 844 C C . GLU A 1 106 ? 15.976 -0.611 -29.071 1.00 48.38 106 GLU A C 1
ATOM 846 O O . GLU A 1 106 ? 15.463 0.461 -29.418 1.00 48.38 106 GLU A O 1
ATOM 851 N N . PRO A 1 107 ? 16.839 -0.695 -28.046 1.00 49.53 107 PRO A N 1
ATOM 852 C CA . PRO A 1 107 ? 17.382 0.504 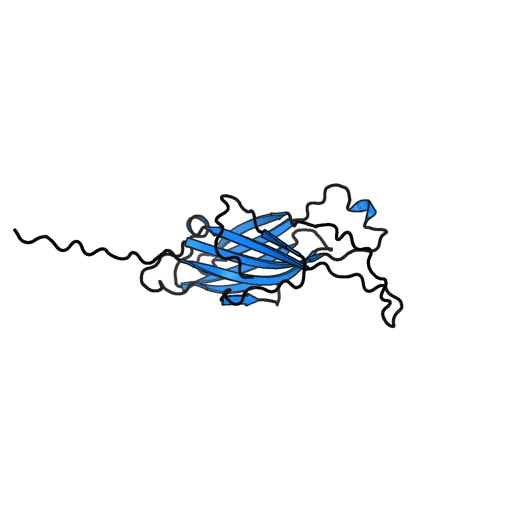-27.429 1.00 49.53 107 PRO A CA 1
ATOM 853 C C . PRO A 1 107 ? 18.092 1.313 -28.519 1.00 49.53 107 PRO A C 1
ATOM 855 O O . PRO A 1 107 ? 18.933 0.783 -29.244 1.00 49.53 107 PRO A O 1
ATOM 858 N N . GLU A 1 108 ? 17.713 2.582 -28.682 1.00 48.62 108 GLU A N 1
ATOM 859 C CA . GLU A 1 108 ? 18.566 3.516 -29.409 1.00 48.62 108 GLU A CA 1
ATOM 860 C C . GLU A 1 108 ? 19.824 3.669 -28.552 1.00 48.62 108 GLU A C 1
ATOM 862 O O . GLU A 1 108 ? 19.748 4.181 -27.438 1.00 48.62 108 GLU A O 1
ATOM 867 N N . GLU A 1 109 ? 20.946 3.131 -29.029 1.00 49.00 109 GLU A N 1
ATOM 868 C CA . GLU A 1 109 ? 22.245 3.218 -28.363 1.00 49.00 109 GLU A CA 1
ATOM 869 C C . GLU A 1 109 ? 22.626 4.699 -28.214 1.00 49.00 109 GLU A C 1
ATOM 871 O O . GLU A 1 109 ? 23.147 5.323 -29.139 1.00 49.00 109 GLU A O 1
ATOM 876 N N . SER A 1 110 ? 22.329 5.293 -27.058 1.00 52.38 110 SER A N 1
ATOM 877 C CA . SER A 1 110 ? 22.948 6.543 -26.637 1.00 52.38 110 SER A CA 1
ATOM 878 C C . SER A 1 110 ? 24.095 6.205 -25.696 1.00 52.38 110 SER A C 1
ATOM 880 O O . SER A 1 110 ? 23.883 5.729 -24.581 1.00 52.38 110 SER A O 1
ATOM 882 N N . GLU A 1 111 ? 25.310 6.417 -26.189 1.00 50.06 111 GLU A N 1
ATOM 883 C CA . GLU A 1 111 ? 26.538 6.339 -25.405 1.00 50.06 111 GLU A CA 1
ATOM 884 C C . GLU A 1 111 ? 26.591 7.550 -24.464 1.00 50.06 111 GLU A C 1
ATOM 886 O O . GLU A 1 111 ? 26.468 8.697 -24.911 1.00 50.06 111 GLU A O 1
ATOM 891 N N . ASP A 1 112 ? 26.767 7.311 -23.164 1.00 52.00 112 ASP A N 1
ATOM 892 C CA . ASP A 1 112 ? 27.202 8.378 -22.268 1.00 52.00 112 ASP A CA 1
ATOM 893 C C . ASP A 1 112 ? 28.668 8.762 -22.567 1.00 52.00 112 ASP A C 1
ATOM 895 O O . ASP A 1 112 ? 29.389 8.069 -23.287 1.00 52.00 112 ASP A O 1
ATOM 899 N N . ASP A 1 113 ? 29.156 9.870 -22.002 1.00 56.56 113 ASP A N 1
ATOM 900 C CA . ASP A 1 113 ? 30.550 10.337 -22.172 1.00 56.56 113 ASP A CA 1
ATOM 901 C C . ASP A 1 113 ? 31.600 9.324 -21.639 1.00 56.56 113 ASP A C 1
ATOM 903 O O . ASP A 1 113 ? 32.806 9.534 -21.773 1.00 56.56 113 ASP A O 1
ATOM 907 N N . SER A 1 114 ? 31.151 8.219 -21.025 1.00 65.06 114 SER A N 1
ATOM 908 C CA . SER A 1 114 ? 31.976 7.113 -20.539 1.00 65.06 114 SER A CA 1
ATOM 909 C C . SER A 1 114 ? 32.027 5.905 -21.488 1.00 65.06 114 SER A C 1
ATOM 911 O O . SER A 1 114 ? 32.860 5.018 -21.284 1.00 65.06 114 SER A O 1
ATOM 913 N N . GLY A 1 115 ? 31.228 5.908 -22.565 1.00 55.00 115 GLY A N 1
ATOM 914 C CA . GLY A 1 115 ? 31.161 4.837 -23.562 1.00 55.00 115 GLY A CA 1
ATOM 915 C C . GLY A 1 115 ? 30.323 3.633 -23.127 1.00 55.00 115 GLY A C 1
ATOM 916 O O . GLY A 1 115 ? 30.432 2.570 -23.740 1.00 55.00 115 GLY A O 1
ATOM 917 N N . GLU A 1 116 ? 29.510 3.775 -22.077 1.00 52.84 116 GLU A N 1
ATOM 918 C CA . GLU A 1 116 ? 28.568 2.743 -21.650 1.00 52.84 116 GLU A CA 1
ATOM 919 C C . GLU A 1 116 ? 27.185 3.032 -22.263 1.00 52.84 116 GLU A C 1
ATOM 921 O O . GLU A 1 116 ? 26.744 4.186 -22.287 1.00 52.84 116 GLU A O 1
ATOM 926 N N . PRO A 1 117 ? 26.477 2.013 -22.784 1.00 51.53 117 PRO A N 1
ATOM 927 C CA . PRO A 1 117 ? 25.128 2.203 -23.301 1.00 51.53 117 PRO A CA 1
ATOM 928 C C . PRO A 1 117 ? 24.177 2.591 -22.159 1.00 51.53 117 PRO A C 1
ATOM 930 O O . PRO A 1 117 ? 23.978 1.822 -21.212 1.00 51.53 117 PRO A O 1
ATOM 933 N N . GLU A 1 118 ? 23.553 3.770 -22.255 1.00 54.03 118 GLU A N 1
ATOM 934 C CA . GLU A 1 118 ? 22.436 4.145 -21.384 1.00 54.03 118 GLU A CA 1
ATOM 935 C C . GLU A 1 118 ? 21.198 3.322 -21.776 1.00 54.03 118 GLU A C 1
ATOM 937 O O . GLU A 1 118 ? 20.371 3.729 -22.589 1.00 54.03 118 GLU A O 1
ATOM 942 N N . GLU A 1 119 ? 21.068 2.119 -21.218 1.00 55.81 119 GLU A N 1
ATOM 943 C CA . GLU A 1 119 ? 19.889 1.282 -21.446 1.00 55.81 119 GLU A CA 1
ATOM 944 C C . GLU A 1 119 ? 18.641 1.930 -20.808 1.00 55.81 119 GLU A C 1
ATOM 946 O O . GLU A 1 119 ? 18.659 2.266 -19.615 1.00 55.81 119 GLU A O 1
ATOM 951 N N . PRO A 1 120 ? 17.526 2.082 -21.547 1.00 54.16 120 PRO A N 1
ATOM 952 C CA . PRO A 1 120 ? 16.321 2.706 -21.017 1.00 54.16 120 PRO A CA 1
ATOM 953 C C . PRO A 1 120 ? 15.724 1.871 -19.872 1.00 54.16 120 PRO A C 1
ATOM 955 O O . PRO A 1 120 ? 15.392 0.696 -20.031 1.00 54.16 120 PRO A O 1
ATOM 958 N N . GLU A 1 121 ? 15.546 2.486 -18.696 1.00 63.91 121 GLU A N 1
ATOM 959 C CA . GLU A 1 121 ? 14.767 1.884 -17.610 1.00 63.91 121 GLU A CA 1
ATOM 960 C C . GLU A 1 121 ? 13.281 1.859 -18.009 1.00 63.91 121 GLU A C 1
ATOM 962 O O . GLU A 1 121 ? 12.633 2.903 -18.096 1.00 63.91 121 GLU A O 1
ATOM 967 N N . ASP A 1 122 ? 12.707 0.668 -18.191 1.00 68.75 122 ASP A N 1
ATOM 968 C CA . ASP A 1 122 ? 11.254 0.538 -18.308 1.00 68.75 122 ASP A CA 1
ATOM 969 C C . ASP A 1 122 ? 10.601 0.852 -16.953 1.00 68.75 122 ASP A C 1
ATOM 971 O O . ASP A 1 122 ? 10.874 0.186 -15.944 1.00 68.75 122 ASP A O 1
ATOM 975 N N . TYR A 1 123 ? 9.702 1.837 -16.939 1.00 76.19 123 TYR A N 1
ATOM 976 C CA . TYR A 1 123 ? 8.921 2.214 -15.764 1.00 76.19 123 TYR A CA 1
ATOM 977 C C . TYR A 1 123 ? 7.536 1.582 -15.799 1.00 76.19 123 TYR A C 1
ATOM 979 O O . TYR A 1 123 ? 6.760 1.758 -16.740 1.00 76.19 123 TYR A O 1
ATOM 987 N N . TYR A 1 124 ? 7.207 0.899 -14.710 1.00 79.44 124 TYR A N 1
ATOM 988 C CA . TYR A 1 124 ? 5.949 0.201 -14.534 1.00 79.44 124 TYR A CA 1
ATOM 989 C C . TYR A 1 124 ? 5.204 0.741 -13.316 1.00 79.44 124 TYR A C 1
ATOM 991 O O . TYR A 1 124 ? 5.785 0.937 -12.248 1.00 79.44 124 TYR A O 1
ATOM 999 N N . LEU A 1 125 ? 3.893 0.930 -13.455 1.00 85.44 125 LEU A N 1
ATOM 1000 C CA . LEU A 1 125 ? 2.990 1.203 -12.337 1.00 85.44 125 LEU A CA 1
ATOM 1001 C C . LEU A 1 125 ? 2.233 -0.066 -11.963 1.00 85.44 125 LEU A C 1
ATOM 1003 O O . LEU A 1 125 ? 1.675 -0.703 -12.847 1.00 85.44 125 LEU A O 1
ATOM 1007 N N . TRP A 1 126 ? 2.136 -0.385 -10.676 1.00 87.31 126 TRP A N 1
ATOM 1008 C CA . TRP A 1 126 ? 1.165 -1.347 -10.160 1.00 87.31 126 TRP A CA 1
ATOM 1009 C C . TRP A 1 126 ? 0.177 -0.648 -9.231 1.00 87.31 126 TRP A C 1
ATOM 1011 O O . TRP A 1 126 ? 0.586 0.158 -8.400 1.00 87.31 126 TRP A O 1
ATOM 1021 N N . GLN A 1 127 ? -1.109 -0.994 -9.318 1.00 88.06 127 GLN A N 1
ATOM 1022 C CA . GLN A 1 127 ? -2.139 -0.549 -8.373 1.00 88.06 127 GLN A CA 1
ATOM 1023 C C . GLN A 1 127 ? -3.057 -1.706 -7.976 1.00 88.06 127 GLN A C 1
ATOM 1025 O O . GLN A 1 127 ? -3.670 -2.310 -8.851 1.00 88.06 127 GLN A O 1
ATOM 1030 N N . GLY A 1 128 ? -3.238 -1.948 -6.677 1.00 88.00 128 GLY A N 1
ATOM 1031 C CA . GLY A 1 128 ? -4.144 -2.970 -6.147 1.00 88.00 128 GLY A CA 1
ATOM 1032 C C . GLY A 1 128 ? -4.787 -2.581 -4.815 1.00 88.00 128 GLY A C 1
ATOM 1033 O O . GLY A 1 128 ? -4.455 -1.555 -4.222 1.00 88.00 128 GLY A O 1
ATOM 1034 N N . GLN A 1 129 ? -5.735 -3.395 -4.347 1.00 91.12 129 GLN A N 1
ATOM 1035 C CA . GLN A 1 129 ? -6.514 -3.126 -3.132 1.00 91.12 129 GLN A CA 1
ATOM 1036 C C . GLN A 1 129 ? -6.394 -4.255 -2.105 1.00 91.12 129 GLN A C 1
ATOM 1038 O O . GLN A 1 129 ? -6.412 -5.433 -2.456 1.00 91.12 129 GLN A O 1
ATOM 1043 N N . LEU A 1 130 ? -6.328 -3.887 -0.825 1.00 90.94 130 LEU A N 1
ATOM 1044 C CA . LEU A 1 130 ? -6.346 -4.800 0.317 1.00 90.94 130 LEU A CA 1
ATOM 1045 C C . LEU A 1 130 ? -7.559 -4.497 1.202 1.00 90.94 130 LEU A C 1
ATOM 1047 O O . LEU A 1 130 ? -7.703 -3.378 1.694 1.00 90.94 130 LEU A O 1
ATOM 1051 N N . SER A 1 131 ? -8.421 -5.496 1.417 1.00 91.44 131 SER A N 1
ATOM 1052 C CA . SER A 1 131 ? -9.630 -5.339 2.239 1.00 91.44 131 SER A CA 1
ATOM 1053 C C . SER A 1 131 ? -9.295 -5.143 3.718 1.00 91.44 131 SER A C 1
ATOM 1055 O O . SER A 1 131 ? -8.461 -5.850 4.295 1.00 91.44 131 SER A O 1
ATOM 1057 N N . ASN A 1 132 ? -10.016 -4.229 4.362 1.00 93.44 132 ASN A N 1
ATOM 1058 C CA . ASN A 1 132 ? -9.919 -4.019 5.798 1.00 93.44 132 ASN A CA 1
ATOM 1059 C C . ASN A 1 132 ? -10.561 -5.150 6.619 1.00 93.44 132 ASN A C 1
ATOM 1061 O O . ASN A 1 132 ? -10.251 -5.277 7.800 1.00 93.44 132 ASN A O 1
ATOM 1065 N N . ASP A 1 133 ? -11.366 -6.028 6.011 1.00 91.38 133 ASP A N 1
ATOM 1066 C CA . ASP A 1 133 ? -11.860 -7.242 6.683 1.00 91.38 133 ASP A CA 1
ATOM 1067 C C . ASP A 1 133 ? -10.697 -8.164 7.097 1.00 91.38 133 ASP A C 1
ATOM 1069 O O . ASP A 1 133 ? -10.762 -8.870 8.108 1.00 91.38 133 ASP A O 1
ATOM 1073 N N . VAL A 1 134 ? -9.600 -8.107 6.330 1.00 90.44 134 VAL A N 1
ATOM 1074 C CA . VAL A 1 134 ? -8.347 -8.819 6.602 1.00 90.44 134 VAL A CA 1
ATOM 1075 C C . VAL A 1 134 ? -7.415 -7.973 7.470 1.00 90.44 134 VAL A C 1
ATOM 1077 O O . VAL A 1 134 ? -6.873 -8.475 8.453 1.00 90.44 134 VAL A O 1
ATOM 1080 N N . LEU A 1 135 ? -7.233 -6.690 7.135 1.00 91.62 135 LEU A N 1
ATOM 1081 C CA . LEU A 1 135 ? -6.260 -5.822 7.813 1.00 91.62 135 LEU A CA 1
ATOM 1082 C C . LEU A 1 135 ? -6.683 -5.418 9.238 1.00 91.62 135 LEU A C 1
ATOM 1084 O O . LEU A 1 135 ? -5.824 -5.210 10.096 1.00 91.62 135 LEU A O 1
ATOM 1088 N N . ARG A 1 136 ? -7.994 -5.312 9.499 1.00 93.69 136 ARG A N 1
ATOM 1089 C CA . ARG A 1 136 ? -8.598 -4.952 10.797 1.00 93.69 136 ARG A CA 1
ATOM 1090 C C . ARG A 1 136 ? -8.056 -3.646 11.399 1.00 93.69 136 ARG A C 1
ATOM 1092 O O . ARG A 1 136 ? -7.898 -3.519 12.622 1.00 93.69 136 ARG A O 1
ATOM 1099 N N . LEU A 1 137 ? -7.774 -2.671 10.538 1.00 94.25 137 LEU A N 1
ATOM 1100 C CA . LEU A 1 137 ? -7.318 -1.338 10.918 1.00 94.25 137 LEU A CA 1
ATOM 1101 C C . LEU A 1 137 ? -8.483 -0.496 11.441 1.00 94.25 137 LEU A C 1
ATOM 1103 O O . LEU A 1 137 ? -9.618 -0.604 10.969 1.00 94.25 137 LEU A O 1
ATOM 1107 N N . GLN A 1 138 ? -8.184 0.348 12.421 1.00 92.62 138 GLN A N 1
ATOM 1108 C CA . GLN A 1 138 ? -9.113 1.277 13.057 1.00 92.62 138 GLN A CA 1
ATOM 1109 C C . GLN A 1 138 ? -8.454 2.649 13.215 1.00 92.62 138 GLN A C 1
ATOM 1111 O O . GLN A 1 138 ? -7.233 2.770 13.141 1.00 92.62 138 GLN A O 1
ATOM 1116 N N . GLY A 1 139 ? -9.265 3.685 13.435 1.00 93.38 139 GLY A N 1
ATOM 1117 C CA . GLY A 1 139 ? -8.759 5.037 13.678 1.00 93.38 139 GLY A CA 1
ATOM 1118 C C . GLY A 1 139 ? -7.760 5.079 14.839 1.00 93.38 139 GLY A C 1
ATOM 1119 O O . GLY A 1 139 ? -8.012 4.486 15.885 1.00 93.38 139 GLY A O 1
ATOM 1120 N N . GLY A 1 140 ? -6.642 5.777 14.641 1.00 93.94 140 GLY A N 1
ATOM 1121 C CA . GLY A 1 140 ? -5.521 5.868 15.582 1.00 93.94 140 GLY A CA 1
ATOM 1122 C C . GLY A 1 140 ? -4.477 4.752 15.458 1.00 93.94 140 GLY A C 1
ATOM 1123 O O . GLY A 1 140 ? -3.433 4.818 16.106 1.00 93.94 140 GLY A O 1
ATOM 1124 N N . ASP A 1 141 ? -4.705 3.725 14.632 1.00 96.06 141 ASP A N 1
ATOM 1125 C CA . ASP A 1 141 ? -3.677 2.716 14.374 1.00 96.06 141 ASP A CA 1
ATOM 1126 C C . ASP A 1 141 ? -2.501 3.330 13.600 1.00 96.06 141 ASP A C 1
ATOM 1128 O O . ASP A 1 141 ? -2.683 3.968 12.560 1.00 96.06 141 ASP A O 1
ATOM 1132 N N . ARG A 1 142 ? -1.276 3.084 14.075 1.00 97.75 142 ARG A N 1
ATOM 1133 C CA . ARG A 1 142 ? -0.039 3.430 13.368 1.00 97.75 142 ARG A CA 1
ATOM 1134 C C . ARG A 1 142 ? 0.300 2.303 12.406 1.00 97.75 142 ARG A C 1
ATOM 1136 O O . ARG A 1 142 ? 0.469 1.161 12.833 1.00 97.75 142 ARG A O 1
ATOM 1143 N N . VAL A 1 143 ? 0.415 2.611 11.122 1.00 97.44 143 VAL A N 1
ATOM 1144 C CA . VAL A 1 143 ? 0.585 1.625 10.051 1.00 97.44 143 VAL A CA 1
ATOM 1145 C C . VAL A 1 143 ? 1.880 1.893 9.294 1.00 97.44 143 VAL A C 1
ATOM 1147 O O . VAL A 1 143 ? 2.206 3.043 8.997 1.00 97.44 143 VAL A O 1
ATOM 1150 N N . SER A 1 144 ? 2.615 0.827 8.967 1.00 97.25 144 SER A N 1
ATOM 1151 C CA . SER A 1 144 ? 3.708 0.874 7.994 1.00 97.25 144 SER A CA 1
ATOM 1152 C C . SER A 1 144 ? 3.460 -0.093 6.845 1.00 97.25 144 SER A C 1
ATOM 1154 O O . SER A 1 144 ? 3.011 -1.222 7.047 1.00 97.25 144 SER A O 1
ATOM 1156 N N . ILE A 1 145 ? 3.745 0.355 5.628 1.00 96.62 145 ILE A N 1
ATOM 1157 C CA . ILE A 1 145 ? 3.641 -0.450 4.412 1.00 96.62 145 ILE A CA 1
ATOM 1158 C C . ILE A 1 145 ? 5.009 -0.482 3.762 1.00 96.62 145 ILE A C 1
ATOM 1160 O O . ILE A 1 145 ? 5.530 0.567 3.408 1.00 96.62 145 ILE A O 1
ATOM 1164 N N . LEU A 1 146 ? 5.581 -1.675 3.632 1.00 94.88 146 LEU A N 1
ATOM 1165 C CA . LEU A 1 146 ? 6.845 -1.920 2.944 1.00 94.88 146 LEU A CA 1
ATOM 1166 C C . LEU A 1 146 ? 6.555 -2.643 1.631 1.00 94.88 146 LEU A C 1
ATOM 1168 O O . LEU A 1 146 ? 5.946 -3.714 1.652 1.00 94.88 146 LEU A O 1
ATOM 1172 N N . VAL A 1 147 ? 7.023 -2.081 0.522 1.00 92.62 147 VAL A N 1
ATOM 1173 C CA . VAL A 1 147 ? 6.975 -2.716 -0.800 1.00 92.62 147 VAL A CA 1
ATOM 1174 C C . VAL A 1 147 ? 8.405 -3.016 -1.225 1.00 92.62 147 VAL A C 1
ATOM 1176 O O . VAL A 1 147 ? 9.229 -2.113 -1.280 1.00 92.62 147 VAL A O 1
ATOM 1179 N N . ARG A 1 148 ? 8.751 -4.273 -1.495 1.00 88.88 148 ARG A N 1
ATOM 1180 C CA . ARG A 1 148 ? 10.126 -4.619 -1.885 1.00 88.88 148 ARG A CA 1
ATOM 1181 C C . ARG A 1 148 ? 10.174 -5.782 -2.868 1.00 88.88 148 ARG A C 1
ATOM 1183 O O . ARG A 1 148 ? 9.312 -6.654 -2.792 1.00 88.88 148 ARG A O 1
ATOM 1190 N N . PRO A 1 149 ? 11.179 -5.838 -3.753 1.00 84.12 149 PRO A N 1
ATOM 1191 C CA . PRO A 1 149 ? 11.474 -7.063 -4.484 1.00 84.12 149 PRO A CA 1
ATOM 1192 C C . PRO A 1 149 ? 11.854 -8.167 -3.488 1.00 84.12 149 PRO A C 1
ATOM 1194 O O . PRO A 1 149 ? 12.563 -7.910 -2.513 1.00 84.12 149 PRO A O 1
ATOM 1197 N N . ASP A 1 150 ? 11.350 -9.378 -3.709 1.00 73.75 150 ASP A N 1
ATOM 1198 C CA . ASP A 1 150 ? 11.596 -10.497 -2.796 1.00 73.75 150 ASP A CA 1
ATOM 1199 C C . ASP A 1 150 ? 12.927 -11.208 -3.059 1.00 73.75 150 ASP A C 1
ATOM 1201 O O . ASP A 1 150 ? 13.534 -11.677 -2.101 1.00 73.75 150 ASP A O 1
ATOM 1205 N N . ASP A 1 151 ? 13.372 -11.291 -4.320 1.00 60.56 151 ASP A N 1
ATOM 1206 C CA . ASP A 1 151 ? 14.605 -12.018 -4.682 1.00 60.56 151 ASP A CA 1
ATOM 1207 C C . ASP A 1 151 ? 15.135 -11.688 -6.094 1.00 60.56 151 ASP A C 1
ATOM 1209 O O . ASP A 1 151 ? 15.690 -12.531 -6.793 1.00 60.56 151 ASP A O 1
ATOM 1213 N N . VAL A 1 152 ? 14.899 -10.465 -6.579 1.00 63.16 152 VAL A N 1
ATOM 1214 C CA . VAL A 1 152 ? 15.306 -10.066 -7.936 1.00 63.16 152 VAL A CA 1
ATOM 1215 C C . VAL A 1 152 ? 16.176 -8.817 -7.894 1.00 63.16 152 VAL A C 1
ATOM 1217 O O . VAL A 1 152 ? 15.702 -7.718 -7.619 1.00 63.16 152 VAL A O 1
ATOM 1220 N N . GLY A 1 153 ? 17.468 -8.978 -8.189 1.00 63.53 153 GLY A N 1
ATOM 1221 C CA . GLY A 1 153 ? 18.420 -7.861 -8.270 1.00 63.53 153 GLY A CA 1
ATOM 1222 C C . GLY A 1 153 ? 18.125 -6.877 -9.410 1.00 63.53 153 GLY A C 1
ATOM 1223 O O . GLY A 1 153 ? 18.655 -5.771 -9.423 1.00 63.53 153 GLY A O 1
ATOM 1224 N N . PHE A 1 154 ? 17.253 -7.261 -10.342 1.00 71.38 154 PHE A N 1
ATOM 1225 C CA . PHE A 1 154 ? 16.896 -6.487 -11.525 1.00 71.38 154 PHE A CA 1
ATOM 1226 C C . PHE A 1 154 ? 15.572 -5.722 -11.392 1.00 71.38 154 PHE A C 1
ATOM 1228 O O . PHE A 1 154 ? 15.163 -5.087 -12.354 1.00 71.38 154 PHE A O 1
ATOM 1235 N N . VAL A 1 155 ? 14.888 -5.737 -10.238 1.00 78.25 155 VAL A N 1
ATOM 1236 C CA . VAL A 1 155 ? 13.696 -4.894 -10.011 1.00 78.25 155 VAL A CA 1
ATOM 1237 C C . VAL A 1 155 ? 13.935 -3.924 -8.870 1.00 78.25 155 VAL A C 1
ATOM 1239 O O . VAL A 1 155 ? 14.363 -4.310 -7.784 1.00 78.25 155 VAL A O 1
ATOM 1242 N N . ARG A 1 156 ? 13.597 -2.655 -9.094 1.00 83.69 156 ARG A N 1
ATOM 1243 C CA . ARG A 1 156 ? 13.674 -1.608 -8.077 1.00 83.69 156 ARG A CA 1
ATOM 1244 C C . ARG A 1 156 ? 12.322 -0.936 -7.916 1.00 83.69 156 ARG A C 1
ATOM 1246 O O . ARG A 1 156 ? 11.788 -0.386 -8.869 1.00 83.69 156 ARG A O 1
ATOM 1253 N N . VAL A 1 157 ? 11.798 -0.924 -6.694 1.00 87.44 157 VAL A N 1
ATOM 1254 C CA . VAL A 1 157 ? 10.675 -0.051 -6.329 1.00 87.44 157 VA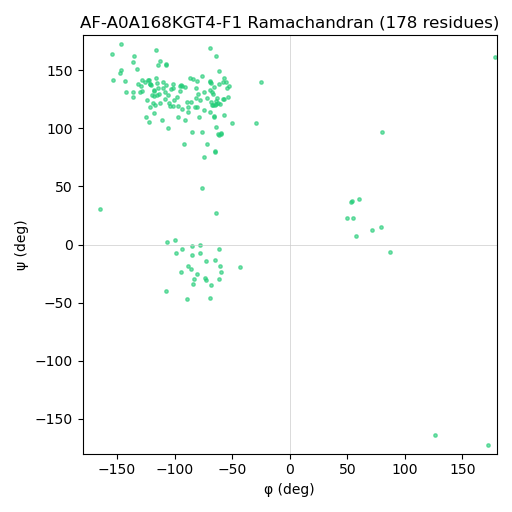L A CA 1
ATOM 1255 C C . VAL A 1 157 ? 11.216 1.373 -6.195 1.00 87.44 157 VAL A C 1
ATOM 1257 O O . VAL A 1 157 ? 12.266 1.582 -5.591 1.00 87.44 157 VAL A O 1
ATOM 1260 N N . LYS A 1 158 ? 10.544 2.332 -6.830 1.00 88.12 158 LYS A N 1
ATOM 1261 C CA . LYS A 1 158 ? 10.969 3.738 -6.900 1.00 88.12 158 LYS A CA 1
ATOM 1262 C C . LYS A 1 158 ? 10.089 4.629 -6.027 1.00 88.12 158 LYS A C 1
ATOM 1264 O O . LYS A 1 158 ? 10.585 5.546 -5.390 1.00 88.12 158 LYS A O 1
ATOM 1269 N N . LYS A 1 159 ? 8.778 4.374 -6.010 1.00 91.00 159 LYS A N 1
ATOM 1270 C CA . LYS A 1 159 ? 7.802 5.209 -5.299 1.00 91.00 159 LYS A CA 1
ATOM 1271 C C . LYS A 1 159 ? 6.582 4.392 -4.915 1.00 91.00 159 LYS A C 1
ATOM 1273 O O . LYS A 1 159 ? 6.135 3.573 -5.708 1.00 91.00 159 LYS A O 1
ATOM 1278 N N . THR A 1 160 ? 6.026 4.622 -3.732 1.00 93.50 160 THR A N 1
ATOM 1279 C CA . THR A 1 160 ? 4.817 3.950 -3.237 1.00 93.50 160 THR A CA 1
ATOM 1280 C C . THR A 1 160 ? 3.814 4.978 -2.729 1.00 93.50 160 THR A C 1
ATOM 1282 O O . THR A 1 160 ? 4.163 5.856 -1.948 1.00 93.50 160 THR A O 1
ATOM 1285 N N . GLY A 1 161 ? 2.561 4.851 -3.152 1.00 94.06 161 GLY A N 1
ATOM 1286 C CA . GLY A 1 161 ? 1.403 5.603 -2.697 1.00 94.06 161 GLY A CA 1
ATOM 1287 C C . GLY A 1 161 ? 0.370 4.710 -2.009 1.00 94.06 161 GLY A C 1
ATO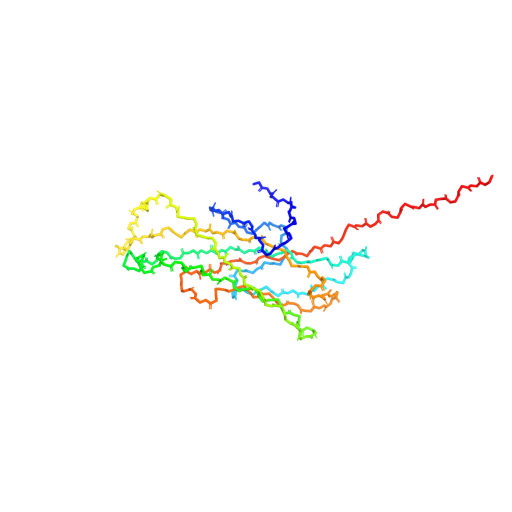M 1288 O O . GLY A 1 161 ? 0.116 3.581 -2.430 1.00 94.06 161 GLY A O 1
ATOM 1289 N N . VAL A 1 162 ? -0.272 5.236 -0.968 1.00 95.00 162 VAL A N 1
ATOM 1290 C CA . VAL A 1 162 ? -1.372 4.589 -0.245 1.00 95.00 162 VAL A CA 1
ATOM 1291 C C . VAL A 1 162 ? -2.570 5.533 -0.141 1.00 95.00 162 VAL A C 1
ATOM 1293 O O . VAL A 1 162 ? -2.453 6.710 0.215 1.00 95.00 162 VAL A O 1
ATOM 1296 N N . HIS A 1 163 ? -3.743 4.999 -0.465 1.00 93.75 163 HIS A N 1
ATOM 1297 C CA . HIS A 1 163 ? -5.031 5.658 -0.320 1.00 93.75 163 HIS A CA 1
ATOM 1298 C C . HIS A 1 163 ? -5.951 4.818 0.568 1.00 93.75 163 HIS A C 1
ATOM 1300 O O . HIS A 1 163 ? -5.946 3.589 0.505 1.00 93.75 163 HIS A O 1
ATOM 1306 N N . LEU A 1 164 ? -6.737 5.487 1.411 1.00 93.12 164 LEU A N 1
ATOM 1307 C CA . LEU A 1 164 ? -7.665 4.843 2.340 1.00 93.12 164 LEU A CA 1
ATOM 1308 C C . LEU A 1 164 ? -9.054 4.824 1.714 1.00 93.12 164 LEU A C 1
ATOM 1310 O O . LEU A 1 164 ? -9.630 5.881 1.462 1.00 93.12 164 LEU A O 1
ATOM 1314 N N . GLU A 1 165 ? -9.591 3.627 1.514 1.00 91.31 165 GLU A N 1
ATOM 1315 C CA . GLU A 1 165 ? -10.925 3.415 0.964 1.00 91.31 165 GLU A CA 1
ATOM 1316 C C . GLU A 1 165 ? -11.949 3.409 2.097 1.00 91.31 165 GLU A C 1
ATOM 1318 O O . GLU A 1 165 ? -11.913 2.545 2.975 1.00 91.31 165 GLU A O 1
ATOM 1323 N N . TRP A 1 166 ? -12.881 4.355 2.069 1.00 89.75 166 TRP A N 1
ATOM 1324 C CA . TRP A 1 166 ? -13.973 4.465 3.038 1.00 89.75 166 TRP A CA 1
ATOM 1325 C C . TRP A 1 166 ? -15.295 4.069 2.384 1.00 89.75 166 TRP A C 1
ATOM 1327 O O . TRP A 1 166 ? -15.460 4.194 1.167 1.00 89.75 166 TRP A O 1
ATOM 1337 N N . ASP A 1 167 ? -16.263 3.614 3.173 1.00 87.31 167 ASP A N 1
ATOM 1338 C CA . ASP A 1 167 ? -17.612 3.427 2.650 1.00 87.31 167 ASP A CA 1
ATOM 1339 C C . ASP A 1 167 ? -18.278 4.739 2.208 1.00 87.31 167 ASP A C 1
ATOM 1341 O O . ASP A 1 167 ? -17.855 5.864 2.501 1.00 87.31 167 ASP A O 1
ATOM 1345 N N . LYS A 1 168 ? -19.335 4.589 1.404 1.00 80.69 168 LYS A N 1
ATOM 1346 C CA . LYS A 1 168 ? -20.193 5.713 1.032 1.00 80.69 168 LYS A CA 1
ATOM 1347 C C . LYS A 1 168 ? -20.971 6.148 2.271 1.00 80.69 168 LYS A C 1
ATOM 1349 O O . LYS A 1 168 ? -21.464 5.296 3.001 1.00 80.69 168 LYS A O 1
ATOM 1354 N N . VAL A 1 169 ? -21.136 7.462 2.454 1.00 66.88 169 VAL A N 1
ATOM 1355 C CA . VAL A 1 169 ? -22.063 7.995 3.464 1.00 66.88 169 VAL A CA 1
ATOM 1356 C C . VAL A 1 169 ? -23.425 7.358 3.224 1.00 66.88 169 VAL A C 1
ATOM 1358 O O . VAL A 1 169 ? -23.933 7.401 2.101 1.00 66.88 169 VAL A O 1
ATOM 1361 N N . MET A 1 170 ? -24.005 6.762 4.260 1.00 57.44 170 MET A N 1
ATOM 1362 C CA . MET A 1 170 ? -25.419 6.433 4.221 1.00 57.44 170 MET A CA 1
ATOM 1363 C C . MET A 1 170 ? -26.176 7.760 4.181 1.00 57.44 170 MET A C 1
ATOM 1365 O O . MET A 1 170 ? -26.170 8.501 5.159 1.00 57.44 170 MET A O 1
ATOM 1369 N N . ASN A 1 171 ? -26.814 8.083 3.054 1.00 52.97 171 ASN A N 1
ATOM 1370 C CA . ASN A 1 171 ? -27.942 9.001 3.115 1.00 52.97 171 ASN A CA 1
ATOM 1371 C C . ASN A 1 171 ? -28.998 8.272 3.944 1.00 52.97 171 ASN A C 1
ATOM 1373 O O . ASN A 1 171 ? -29.638 7.341 3.454 1.00 52.97 171 ASN A O 1
ATOM 1377 N N . GLU A 1 172 ? -29.126 8.639 5.213 1.00 51.84 172 GLU A N 1
ATOM 1378 C CA . GLU A 1 172 ? -30.295 8.294 6.004 1.00 51.84 172 GLU A CA 1
ATOM 1379 C C . GLU A 1 172 ? -31.495 8.913 5.282 1.00 51.84 172 GLU A C 1
ATOM 1381 O O . GLU A 1 172 ? -31.781 10.103 5.408 1.00 51.84 172 GLU A O 1
ATOM 1386 N N . ASN A 1 173 ? -32.179 8.119 4.456 1.00 47.88 173 ASN A N 1
ATOM 1387 C CA . ASN A 1 173 ? -33.537 8.434 4.053 1.00 47.88 173 ASN A CA 1
ATOM 1388 C C . ASN A 1 173 ? -34.350 8.437 5.347 1.00 47.88 173 ASN A C 1
ATOM 1390 O O . ASN A 1 173 ? -34.772 7.381 5.818 1.00 47.88 173 ASN A O 1
ATOM 1394 N N . MET A 1 174 ? -34.508 9.622 5.943 1.00 49.97 174 MET A N 1
ATOM 1395 C CA . MET A 1 174 ? -35.480 9.875 6.993 1.00 49.97 174 MET A CA 1
ATOM 1396 C C . MET A 1 174 ? -36.826 9.352 6.500 1.00 49.97 174 MET A C 1
ATOM 1398 O O . MET A 1 174 ? -37.478 9.954 5.648 1.00 49.97 174 MET A O 1
ATOM 1402 N N . ILE A 1 175 ? -37.232 8.209 7.043 1.00 51.47 175 ILE A N 1
ATOM 1403 C CA . ILE A 1 175 ? -38.622 7.791 7.061 1.00 51.47 175 ILE A CA 1
ATOM 1404 C C . ILE A 1 175 ? -39.332 8.865 7.886 1.00 51.47 175 ILE A C 1
ATOM 1406 O O . ILE A 1 175 ? -39.319 8.820 9.114 1.00 51.47 175 ILE A O 1
ATOM 1410 N N . SER A 1 176 ? -39.907 9.876 7.233 1.00 51.22 176 SER A N 1
ATOM 1411 C CA . SER A 1 176 ? -40.933 10.677 7.890 1.00 51.22 176 SER A CA 1
ATOM 1412 C C . SER A 1 176 ? -42.106 9.733 8.163 1.00 51.22 176 SER A C 1
ATOM 1414 O O . SER A 1 176 ? -42.620 9.159 7.195 1.00 51.22 176 SER A O 1
ATOM 1416 N N . PRO A 1 177 ? -42.546 9.523 9.415 1.00 54.69 177 PRO A N 1
ATOM 1417 C CA . PRO A 1 177 ? -43.790 8.807 9.629 1.00 54.69 177 PRO A CA 1
ATOM 1418 C C . PRO A 1 177 ? -44.906 9.635 8.990 1.00 54.69 177 PRO A C 1
ATOM 1420 O O . PRO A 1 177 ? -45.072 10.817 9.296 1.00 54.69 177 PRO A O 1
ATOM 1423 N N . SER A 1 178 ? -45.624 9.031 8.048 1.00 47.75 178 SER A N 1
ATOM 1424 C CA . SER A 1 178 ? -46.823 9.616 7.454 1.00 47.75 178 SER A CA 1
ATOM 1425 C C . SER A 1 178 ? -47.822 9.917 8.581 1.00 47.75 178 SER A C 1
ATOM 1427 O O . SER A 1 178 ? -48.113 9.003 9.357 1.00 47.75 178 SER A O 1
ATOM 1429 N N . PRO A 1 179 ? -48.330 11.153 8.729 1.00 56.62 179 PRO A N 1
ATOM 1430 C CA . PRO A 1 179 ? -49.425 11.397 9.655 1.00 56.62 179 PRO A CA 1
ATOM 1431 C C . PRO A 1 179 ? -50.700 10.736 9.110 1.00 56.62 179 PRO A C 1
ATOM 1433 O O . PRO A 1 179 ? -50.924 10.728 7.898 1.00 56.62 179 PRO A O 1
ATOM 1436 N N . PHE A 1 180 ? -51.459 10.135 10.030 1.00 53.31 180 PHE A N 1
ATOM 1437 C CA . PHE A 1 180 ? -52.745 9.463 9.817 1.00 53.31 180 PHE A CA 1
ATOM 1438 C C . PHE A 1 180 ? -53.789 10.345 9.126 1.00 53.31 180 PHE A C 1
ATOM 1440 O O . PHE A 1 180 ? -53.809 11.565 9.415 1.00 53.31 180 PHE A O 1
#

Sequence (180 aa):
GILQRWTSCGFGGIYLNGNCDIPEWFKFVSDVDNIVLFEVPQRIMGRDLKGLTICFVYSRFSTSSYWRYLELEDSQGLIGIIVRNLTKQTALHTKIAFASLKSSSEPEESEDDSGEPEEPEDYYLWQGQLSNDVLRLQGGDRVSILVRPDDVGFVRVKKTGVHLEWDKVMNENMISPSPF

Organism: Prunus persica (NCBI:txid3760)

Solvent-accessible surface area (backbone atoms only — not comparable to full-atom values): 11067 Å² total; per-residue (Å²): 134,88,88,77,89,83,87,62,99,52,92,60,52,55,80,49,80,51,99,64,73,81,62,84,82,38,79,44,67,22,69,54,93,40,44,40,76,51,63,39,68,62,63,66,88,85,40,53,70,50,26,38,38,42,32,37,30,32,34,42,58,81,62,62,79,82,52,55,71,71,61,71,70,81,71,66,47,39,38,32,41,36,44,31,35,67,71,78,73,45,72,49,78,49,73,38,71,61,88,80,78,79,71,87,66,75,76,75,83,44,63,46,102,82,72,50,70,60,72,78,68,53,36,37,30,42,40,39,72,44,55,23,91,77,68,68,74,51,56,69,35,36,34,38,37,39,50,41,58,69,84,42,96,43,47,44,72,54,36,38,28,38,32,81,38,60,54,77,80,77,78,76,77,74,78,71,79,78,82,133

Foldseek 3Di:
DDDDDDADPDQDWDKDWDPDDDDPQQPFKDQPPQKTKDFAAADDPVWDFFWKKKKFKKWFAPDPPVCVVVPPPPCQWKKKKWKAFPVVRDIDIDIDRDDDDPPPDDPPQDQDPVRDGPGDIIMIMTIDIDTCVVVVDHGGTIMMIHIGTPDDPGMDTRMMGMDTDIDDDPPPPPPPPDDD

pLDDT: mean 73.0, std 19.53, range [28.41, 97.75]

Radius of gyration: 20.82 Å; Cα contacts (8 Å, |Δi|>4): 331; chains: 1; bounding box: 85×33×47 Å

Secondary structure (DSSP, 8-state):
--------SSS--EEEESS----TT-SEEE-STTEEEEEPPS-GGGPPEEEEEEEEEEEE----TTTTTTTTS----EEEEEEEETTTTEEEEEEEEPP-----SPP---B-TTS-B----EEEEEEEEEEHHHH---TT-EEEEEEEESS-TTEEEEEEEEEEEEPPP------PPPP-

Nearest PDB structures (foldseek):
  1s55-assembly1_A  TM=4.241E-01  e=3.497E-02  Mus musculus
  4c7w-assembly1_A  TM=3.230E-01  e=2.045E-02  Murine hepatitis virus
  4c7l-assembly1_A  TM=3.169E-01  e=3.315E-02  Murine hepatitis virus strain S
  1pqh-assembly1_A  TM=2.467E-01  e=4.611E+00  Escherichia coli
  1ppy-assembly1_A  TM=1.968E-01  e=7.472E+00  Escherichia coli